Protein 8SRZ (pdb70)

InterPro domains:
  IPR009003 Peptidase S1, PA clan [SSF50494] (128-332)
  IPR027417 P-loop containing nucleoside triphosphate hydrolase [SSF52540] (417-497)

Radius of gyration: 16.02 Å; Cα contacts (8 Å, |Δi|>4): 211; chains: 2; bounding box: 39×26×40 Å

Secondary structure (DSSP, 8-state):
---HHHHHHHTT----HHHHHHHHHHH--TTSPPHHHHHHH-SS-HHHHHHHHHHHTT-HHHHHHHHHHHHHHTT--HHHHHHHHHH-/---HHHHHHHHH----HHHHHHHHHHH--TTSPPHHHHHHH--S-HHHHHHHHHHHTT-HHHHHHHHHHHHHHTT--HHHHHHHHHH-

B-factor: mean 22.92, std 9.8, range [10.57, 71.39]

Sequence (176 aa):
ADYSRAEALAAWTRLSDEFIGNCYVSVRPRHAPAWEVVVASAAGSLRLEAFKRAHDHDFLDRLAVAIGNWEQKAQRPDHEIAQMLDQVADYSRAEALAAWTRLSDEFIGNCYVSVRPRHAPAWEVVVASAAGSLRLEAFKRAHDHDFLDRLAVAIGNWEQKAQRPDHEIAQMLDQV

Structure (mmCIF, N/CA/C/O backbone):
data_8SRZ
#
_entry.id   8SRZ
#
_cell.length_a   58.252
_cell.length_b   58.252
_cell.length_c   122.354
_cell.angle_alpha   90.000
_cell.angle_beta   90.000
_cell.angle_gamma   120.000
#
_symmetry.space_group_name_H-M   'P 65'
#
loop_
_entity.id
_entity.type
_entity.pdbx_description
1 polymer 'Probable serine protease FE772_23065'
2 water water
#
loop_
_atom_site.group_PDB
_atom_site.id
_atom_site.type_symbol
_atom_site.label_atom_id
_atom_site.label_alt_id
_atom_site.label_comp_id
_atom_site.label_asym_id
_atom_site.label_entity_id
_atom_site.label_seq_id
_atom_site.pdbx_PDB_ins_code
_atom_site.Cartn_x
_atom_site.Cartn_y
_atom_site.Cartn_z
_atom_site.occupancy
_atom_site.B_iso_or_equiv
_atom_site.auth_seq_id
_atom_site.auth_comp_id
_atom_site.auth_asym_id
_atom_site.auth_atom_id
_atom_site.pdbx_PDB_model_num
ATOM 1 N N . ALA A 1 4 ? 14.82812 12.83147 39.36421 1.000 39.71964 4 ALA A N 1
ATOM 2 C CA . ALA A 1 4 ? 14.10655 14.11184 39.54636 1.000 39.38444 4 ALA A CA 1
ATOM 3 C C . ALA A 1 4 ? 13.56350 14.63601 38.22278 1.000 41.22060 4 ALA A C 1
ATOM 4 O O . ALA A 1 4 ? 14.28429 14.75250 37.25442 1.000 38.42193 4 ALA A O 1
ATOM 10 N N . ASP A 1 5 ? 12.27070 14.91248 38.19156 1.000 31.58123 5 ASP A N 1
ATOM 11 C CA . ASP A 1 5 ? 11.59950 15.46903 37.03499 1.000 35.92188 5 ASP A CA 1
ATOM 12 C C . ASP A 1 5 ? 11.03583 16.79573 37.49932 1.000 27.23968 5 ASP A C 1
ATOM 13 O O . ASP A 1 5 ? 10.11504 16.82962 38.33248 1.000 28.47134 5 ASP A O 1
ATOM 22 N N . TYR A 1 6 ? 11.51423 17.88240 36.88018 1.000 25.71976 6 TYR A N 1
ATOM 23 C CA . TYR A 1 6 ? 11.14226 19.23337 37.30510 1.000 21.97065 6 TYR A CA 1
ATOM 24 C C . TYR A 1 6 ? 10.02671 19.84723 36.48065 1.000 21.16530 6 TYR A C 1
ATOM 25 O O . TYR A 1 6 ? 9.77314 21.05988 36.52443 1.000 20.43294 6 TYR A O 1
ATOM 43 N N . SER A 1 7 ? 9.39103 19.04798 35.63776 1.000 20.95691 7 SER A N 1
ATOM 44 C CA . SER A 1 7 ? 8.31489 19.55658 34.82416 1.000 20.20520 7 SER A CA 1
ATOM 45 C C . SER A 1 7 ? 7.20944 20.25962 35.62680 1.000 19.07935 7 SER A C 1
ATOM 46 O O . SER A 1 7 ? 6.65940 21.23987 35.14712 1.000 18.48448 7 SER A O 1
ATOM 54 N N . ARG A 1 8 ? 6.79789 19.70754 36.78936 1.000 18.11798 8 ARG A N 1
ATOM 55 C CA . ARG A 1 8 ? 5.75693 20.40197 37.58483 1.000 18.18391 8 ARG A CA 1
ATOM 56 C C . ARG A 1 8 ? 6.24105 21.74660 38.11182 1.000 15.78048 8 ARG A C 1
ATOM 57 O O . ARG A 1 8 ? 5.48841 22.71975 38.11191 1.000 15.58179 8 ARG A O 1
ATOM 78 N N . ALA A 1 9 ? 7.52165 21.83891 38.49489 1.000 15.78797 9 ALA A N 1
ATOM 79 C CA . ALA A 1 9 ? 8.07728 23.11253 38.94429 1.000 14.71197 9 ALA A CA 1
ATOM 80 C C . ALA A 1 9 ? 8.07153 24.11491 37.79739 1.000 15.40957 9 ALA A C 1
ATOM 81 O O . ALA A 1 9 ? 7.72468 25.29617 37.99795 1.000 15.08383 9 ALA A O 1
ATOM 88 N N . GLU A 1 10 ? 8.45101 23.66876 36.60642 1.000 16.42229 10 GLU A N 1
ATOM 89 C CA . GLU A 1 10 ? 8.47309 24.57811 35.48000 1.000 17.52839 10 GLU A CA 1
ATOM 90 C C . GLU A 1 10 ? 7.08073 25.02051 35.15099 1.000 16.22671 10 GLU A C 1
ATOM 91 O O . GLU A 1 10 ? 6.87607 26.17032 34.75909 1.000 18.04189 10 GLU A O 1
ATOM 103 N N . ALA A 1 11 ? 6.11511 24.11270 35.24248 1.000 16.50205 11 ALA A N 1
ATOM 104 C CA . ALA A 1 11 ? 4.73773 24.48631 34.93753 1.000 16.79860 11 ALA A CA 1
ATOM 105 C C . ALA A 1 11 ? 4.25042 25.58291 35.86722 1.000 15.81415 11 ALA A C 1
ATOM 106 O O . ALA A 1 11 ? 3.57805 26.53478 35.46495 1.000 16.23266 11 ALA A O 1
ATOM 113 N N . LEU A 1 12 ? 4.57387 25.46946 37.17433 1.000 14.42101 12 LEU A N 1
ATOM 114 C CA . LEU A 1 12 ? 4.10524 26.46683 38.11904 1.000 13.80418 12 LEU A CA 1
ATOM 115 C C . LEU A 1 12 ? 4.78092 27.79584 37.85072 1.000 14.67415 12 LEU A C 1
ATOM 116 O O . LEU A 1 12 ? 4.14690 28.86605 37.87753 1.000 14.46993 12 LEU A O 1
ATOM 132 N N . ALA A 1 13 ? 6.08358 27.75849 37.54127 1.000 15.93211 13 ALA A N 1
ATOM 133 C CA . ALA A 1 13 ? 6.80569 28.99763 37.23956 1.000 16.66172 13 ALA A CA 1
ATOM 134 C C . ALA A 1 13 ? 6.25206 29.70893 36.00924 1.000 17.34779 13 ALA A C 1
ATOM 135 O O . ALA A 1 13 ? 6.38514 30.94603 35.88717 1.000 19.79832 13 ALA A O 1
ATOM 142 N N . ALA A 1 14 ? 5.75842 28.95246 35.02202 1.000 14.27611 14 ALA A N 1
ATOM 143 C CA . ALA A 1 14 ? 5.16876 29.47207 33.78958 1.000 14.69005 14 ALA A CA 1
ATOM 144 C C . ALA A 1 14 ? 3.70695 29.80870 33.94353 1.000 14.61546 14 ALA A C 1
ATOM 145 O O . ALA A 1 14 ? 3.07185 30.26882 32.99971 1.000 14.63029 14 ALA A O 1
ATOM 152 N N . TRP A 1 15 ? 3.09704 29.68079 35.12353 1.000 13.87439 15 TRP A N 1
ATOM 153 C CA . TRP A 1 15 ? 1.68628 29.91399 35.37749 1.000 14.06933 15 TRP A CA 1
ATOM 154 C C . TRP A 1 15 ? 1.44822 31.09442 36.32288 1.000 12.74146 15 TRP A C 1
ATOM 155 O O . TRP A 1 15 ? 0.56941 31.91351 36.06971 1.000 13.38291 15 TRP A O 1
ATOM 176 N N . THR A 1 16 ? 2.22421 31.18644 37.43311 1.000 11.82610 16 THR A N 1
ATOM 177 C CA . THR A 1 16 ? 1.88562 32.17428 38.44057 1.000 12.93596 16 THR A CA 1
ATOM 178 C C . THR A 1 16 ? 2.11135 33.59063 37.97034 1.000 12.92005 16 THR A C 1
ATOM 179 O O . THR A 1 16 ? 3.12982 33.89968 37.31778 1.000 13.62332 16 THR A O 1
ATOM 190 N N . ARG A 1 17 ? 1.22647 34.48500 38.38542 1.000 13.29677 17 ARG A N 1
ATOM 191 C CA . ARG A 1 17 ? 1.33177 35.89991 38.17074 1.000 14.09566 17 ARG A CA 1
ATOM 192 C C . ARG A 1 17 ? 1.73915 36.67471 39.40941 1.000 15.72278 17 ARG A C 1
ATOM 193 O O . ARG A 1 17 ? 1.71537 37.90432 39.40823 1.000 17.41194 17 ARG A O 1
ATOM 214 N N . LEU A 1 18 ? 2.09819 36.00541 40.48612 1.000 13.94947 18 LEU A N 1
ATOM 215 C CA . LEU A 1 18 ? 2.50701 36.69890 41.67766 1.000 14.14560 18 LEU A CA 1
ATOM 216 C C . LEU A 1 18 ? 3.91793 37.22732 41.54911 1.000 14.39782 18 LEU A C 1
ATOM 217 O O . LEU A 1 18 ? 4.74472 36.69177 40.78483 1.000 16.22120 18 LEU A O 1
ATOM 233 N N . SER A 1 19 ? 4.22518 38.27954 42.31173 1.000 15.69139 19 SER A N 1
ATOM 234 C CA . SER A 1 19 ? 5.58294 38.79582 42.37472 1.000 16.80259 19 SER A CA 1
ATOM 235 C C . SER A 1 19 ? 6.50974 37.86018 43.14802 1.000 15.51124 19 SER A C 1
ATOM 236 O O . SER A 1 19 ? 6.09380 36.94376 43.85142 1.000 15.58010 19 SER A O 1
ATOM 244 N N . ASP A 1 20 ? 7.81064 38.03258 42.93891 1.000 16.06726 20 ASP A N 1
ATOM 245 C CA . ASP A 1 20 ? 8.80420 37.26105 43.64997 1.000 16.43205 20 ASP A CA 1
ATOM 246 C C . ASP A 1 20 ? 8.60250 37.40700 45.16483 1.000 17.90003 20 ASP A C 1
ATOM 247 O O . ASP A 1 20 ? 8.74945 36.44141 45.91983 1.000 16.62767 20 ASP A O 1
ATOM 256 N N . GLU A 1 21 ? 8.24709 38.59936 45.62986 1.000 17.63560 21 GLU A N 1
ATOM 257 C CA . GLU A 1 21 ? 8.12300 38.82142 47.07093 1.000 21.51499 21 GLU A CA 1
ATOM 258 C C . GLU A 1 21 ? 6.94906 38.01211 47.60937 1.000 16.91304 21 GLU A C 1
ATOM 259 O O . GLU A 1 21 ? 7.00458 37.42424 48.69984 1.000 17.10189 21 GLU A O 1
ATOM 271 N N . PHE A 1 22 ? 5.84178 37.99641 46.85453 1.000 17.49539 22 PHE A N 1
ATOM 272 C CA . PHE A 1 22 ? 4.63772 37.26656 47.29257 1.000 14.84147 22 PHE A CA 1
ATOM 273 C C . PHE A 1 22 ? 4.91310 35.77319 47.28316 1.000 13.66554 22 PHE A C 1
ATOM 274 O O . PHE A 1 22 ? 4.52221 35.05650 48.20824 1.000 15.56791 22 PHE A O 1
ATOM 291 N N . ILE A 1 23 ? 5.58670 35.25820 46.25869 1.000 13.30916 23 ILE A N 1
ATOM 292 C CA . ILE A 1 23 ? 5.98982 33.86362 46.22468 1.000 13.38072 23 ILE A CA 1
ATOM 293 C C . ILE A 1 23 ? 6.85196 33.54470 47.42590 1.000 13.39318 23 ILE A C 1
ATOM 294 O O . ILE A 1 23 ? 6.66715 32.50602 48.05674 1.000 12.24185 23 ILE A O 1
ATOM 310 N N . GLY A 1 24 ? 7.80096 34.42187 47.75077 1.000 14.00461 24 GLY A N 1
ATOM 311 C CA . GLY A 1 24 ? 8.66808 34.17098 48.87947 1.000 13.91369 24 GLY A CA 1
ATOM 312 C C . GLY A 1 24 ? 7.87874 34.08217 50.16410 1.000 13.34117 24 GLY A C 1
ATOM 313 O O . GLY A 1 24 ? 8.21906 33.29995 51.06698 1.000 13.38493 24 GLY A O 1
ATOM 317 N N . ASN A 1 25 ? 6.86671 34.92486 50.34515 1.000 13.97178 25 ASN A N 1
ATOM 318 C CA . ASN A 1 25 ? 6.06473 34.84453 51.57062 1.000 13.48519 25 ASN A CA 1
ATOM 319 C C . ASN A 1 25 ? 5.33497 33.51324 51.66200 1.000 12.01973 25 ASN A C 1
ATOM 320 O O . ASN A 1 25 ? 5.25764 32.92481 52.74375 1.000 12.42615 25 ASN A O 1
ATOM 331 N N . CYS A 1 26 ? 4.76381 33.02295 50.54827 1.000 11.58780 26 CYS A N 1
ATOM 332 C CA . CYS A 1 26 ? 4.15384 31.69180 50.58315 1.000 11.35610 26 CYS A CA 1
ATOM 333 C C . CYS A 1 26 ? 5.18338 30.63507 50.96602 1.000 11.05256 26 CYS A C 1
ATOM 334 O O . CYS A 1 26 ? 4.89042 29.72363 51.69851 1.000 12.01501 26 CYS A O 1
ATOM 342 N N . TYR A 1 27 ? 6.35468 30.71997 50.33524 1.000 11.97546 27 TYR A N 1
ATOM 343 C CA . TYR A 1 27 ? 7.42986 29.74671 50.59180 1.000 11.27161 27 TYR A CA 1
ATOM 344 C C . TYR A 1 27 ? 7.76643 29.74908 52.08161 1.000 11.22742 27 TYR A C 1
ATOM 345 O O . TYR A 1 27 ? 7.92410 28.67339 52.66272 1.000 11.89476 27 TYR A O 1
ATOM 363 N N . VAL A 1 28 ? 7.88188 30.92301 52.68671 1.000 12.74121 28 VAL A N 1
ATOM 364 C CA . VAL A 1 28 ? 8.21943 30.99649 54.11737 1.000 12.47011 28 VAL A CA 1
ATOM 365 C C . VAL A 1 28 ? 7.21213 30.21528 54.92543 1.000 11.46346 28 VAL A C 1
ATOM 366 O O . VAL A 1 28 ? 7.60427 29.49281 55.84121 1.000 13.10255 28 VAL A O 1
ATOM 379 N N . SER A 1 29 ? 5.92796 30.34876 54.60901 1.000 12.22982 29 SER A N 1
ATOM 380 C CA . SER A 1 29 ? 4.90234 29.63814 55.37765 1.000 11.68013 29 SER A CA 1
ATOM 381 C C . SER A 1 29 ? 4.96333 28.15295 55.19676 1.000 12.30558 29 SER A C 1
ATOM 382 O O . SER A 1 29 ? 4.78840 27.38231 56.16791 1.000 13.71943 29 SER A O 1
ATOM 390 N N . VAL A 1 30 ? 5.10073 27.66253 53.97948 1.000 12.67889 30 VAL A N 1
ATOM 391 C CA . VAL A 1 30 ? 4.94310 26.24509 53.71934 1.000 13.85193 30 VAL A CA 1
ATOM 392 C C . VAL A 1 30 ? 6.23097 25.43337 53.86723 1.000 12.71301 30 VAL A C 1
ATOM 393 O O . VAL A 1 30 ? 6.17033 24.20165 53.88859 1.000 15.26648 30 VAL A O 1
ATOM 406 N N . ARG A 1 31 ? 7.36790 26.08027 53.98360 1.000 12.83450 31 ARG A N 1
ATOM 407 C CA . ARG A 1 31 ? 8.68601 25.40731 53.98704 1.000 13.73928 31 ARG A CA 1
ATOM 408 C C . ARG A 1 31 ? 8.81638 24.42876 55.15731 1.000 12.62606 31 ARG A C 1
ATOM 409 O O . ARG A 1 31 ? 8.72825 24.87242 56.33589 1.000 14.68069 31 ARG A O 1
ATOM 430 N N . PRO A 1 32 ? 9.08491 23.18347 54.95399 1.000 13.24091 32 PRO A N 1
ATOM 431 C CA . PRO A 1 32 ? 9.42487 22.28340 56.05987 1.000 15.16283 32 PRO A CA 1
ATOM 432 C C . PRO A 1 32 ? 10.87036 22.50346 56.45667 1.000 14.91827 32 PRO A C 1
ATOM 433 O O . PRO A 1 32 ? 11.67056 23.12639 55.74852 1.000 14.85562 32 PRO A O 1
ATOM 444 N N . ARG A 1 33 ? 11.20794 21.97892 57.62582 1.000 15.29179 33 ARG A N 1
ATOM 445 C CA . ARG A 1 33 ? 12.47097 22.34229 58.21169 1.000 16.00051 33 ARG A CA 1
ATOM 446 C C . ARG A 1 33 ? 13.66133 21.88973 57.37983 1.000 16.42889 33 ARG A C 1
ATOM 447 O O . ARG A 1 33 ? 14.72670 22.51160 57.37595 1.000 18.21860 33 ARG A O 1
ATOM 468 N N . HIS A 1 34 ? 13.51626 20.77296 56.65429 1.000 14.65050 34 HIS A N 1
ATOM 469 C CA . HIS A 1 34 ? 14.58302 20.24177 55.82881 1.000 15.39553 34 HIS A CA 1
ATOM 470 C C . HIS A 1 34 ? 14.70172 20.95043 54.48431 1.000 15.11434 34 HIS A C 1
ATOM 471 O O . HIS A 1 34 ? 15.58668 20.56347 53.70316 1.000 17.34071 34 HIS A O 1
ATOM 485 N N . ALA A 1 35 ? 13.94170 21.94978 54.17029 1.000 13.74976 35 ALA A N 1
ATOM 486 C CA . ALA A 1 35 ? 14.11976 22.71983 52.97263 1.000 14.65990 35 ALA A CA 1
ATOM 487 C C . ALA A 1 35 ? 14.88493 23.99575 53.25948 1.000 14.76122 35 ALA A C 1
ATOM 488 O O . ALA A 1 35 ? 14.75864 24.60555 54.30820 1.000 14.49843 35 ALA A O 1
ATOM 495 N N . PRO A 1 36 ? 15.68600 24.45743 52.29775 1.000 14.91653 36 PRO A N 1
ATOM 496 C CA . PRO A 1 36 ? 16.43705 25.70419 52.52433 1.000 15.71658 36 PRO A CA 1
ATOM 497 C C . PRO A 1 36 ? 15.51483 26.89051 52.75913 1.000 14.64467 36 PRO A C 1
ATOM 498 O O . PRO A 1 36 ? 14.46687 27.02643 52.09388 1.000 14.80980 36 PRO A O 1
ATOM 509 N N . ALA A 1 37 ? 15.96135 27.79940 53.61528 1.000 15.16500 37 ALA A N 1
ATOM 510 C CA . ALA A 1 37 ? 15.22588 29.03036 53.83684 1.000 15.60274 37 ALA A CA 1
ATOM 511 C C . ALA A 1 37 ? 15.19426 29.85375 52.54747 1.000 15.30332 37 ALA A C 1
ATOM 512 O O . ALA A 1 37 ? 16.06089 29.73593 51.64990 1.000 15.25858 37 ALA A O 1
ATOM 519 N N . TRP A 1 38 ? 14.20265 30.73403 52.46899 1.000 15.01398 38 TRP A N 1
ATOM 520 C CA . TRP A 1 38 ? 14.02514 31.54994 51.28953 1.000 15.65169 38 TRP A CA 1
ATOM 521 C C . TRP A 1 38 ? 15.29365 32.28795 50.92078 1.000 16.58535 38 TRP A C 1
ATOM 522 O O . TRP A 1 38 ? 15.66135 32.32503 4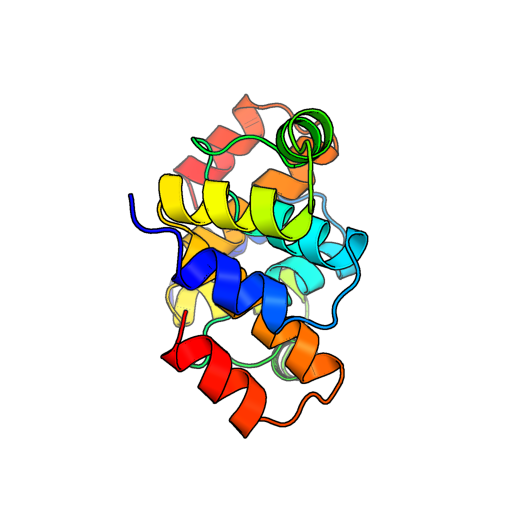9.73505 1.000 16.80177 38 TRP A O 1
ATOM 543 N N . GLU A 1 39 ? 16.02567 32.84094 51.88808 1.000 16.47533 39 GLU A N 1
ATOM 544 C CA . GLU A 1 39 ? 17.22094 33.60510 51.53891 1.000 17.82274 39 GLU A CA 1
ATOM 545 C C . GLU A 1 39 ? 18.30392 32.74936 50.90144 1.000 17.26094 39 GLU A C 1
ATOM 546 O O . GLU A 1 39 ? 19.11074 33.24575 50.09613 1.000 19.56188 39 GLU A O 1
ATOM 558 N N . VAL A 1 40 ? 18.38408 31.46470 51.30235 1.000 16.33767 40 VAL A N 1
ATOM 559 C CA . VAL A 1 40 ? 19.30612 30.52328 50.68584 1.000 17.55266 40 VAL A CA 1
ATOM 560 C C . VAL A 1 40 ? 18.91882 30.29232 49.23640 1.000 17.01113 40 VAL A C 1
ATOM 561 O O . VAL A 1 40 ? 19.77730 30.27998 48.35186 1.000 18.82477 40 VAL A O 1
ATOM 574 N N . VAL A 1 41 ? 17.62507 30.13175 48.98669 1.000 17.14366 41 VAL A N 1
ATOM 575 C CA . VAL A 1 41 ? 17.12279 29.99173 47.62043 1.000 17.50535 41 VAL A CA 1
ATOM 576 C C . VAL A 1 41 ? 17.51660 31.20769 46.78550 1.000 18.65300 41 VAL A C 1
ATOM 577 O O . VAL A 1 41 ? 17.98734 31.08591 45.63813 1.000 18.94620 41 VAL A O 1
ATOM 590 N N . VAL A 1 42 ? 17.24875 32.40149 47.32442 1.000 16.99741 42 VAL A N 1
ATOM 591 C CA . VAL A 1 42 ? 17.53496 33.64767 46.61798 1.000 19.29945 42 VAL A CA 1
ATOM 592 C C . VAL A 1 42 ? 19.00193 33.71350 46.22967 1.000 21.25522 42 VAL A C 1
ATOM 593 O O . VAL A 1 42 ? 19.32897 34.04658 45.07517 1.000 22.73420 42 VAL A O 1
ATOM 606 N N . ALA A 1 43 ? 19.90036 33.39677 47.15938 1.000 20.12386 43 ALA A N 1
ATOM 607 C CA . ALA A 1 43 ? 21.33764 33.42515 46.92689 1.000 22.66119 43 ALA A CA 1
ATOM 608 C C . ALA A 1 43 ? 21.79203 32.36629 45.95141 1.000 22.88602 43 ALA A C 1
ATOM 609 O O . ALA A 1 43 ? 22.80082 32.59150 45.26468 1.000 28.92594 43 ALA A O 1
ATOM 616 N N . SER A 1 44 ? 21.06607 31.26203 45.80037 1.000 23.09625 44 SER A N 1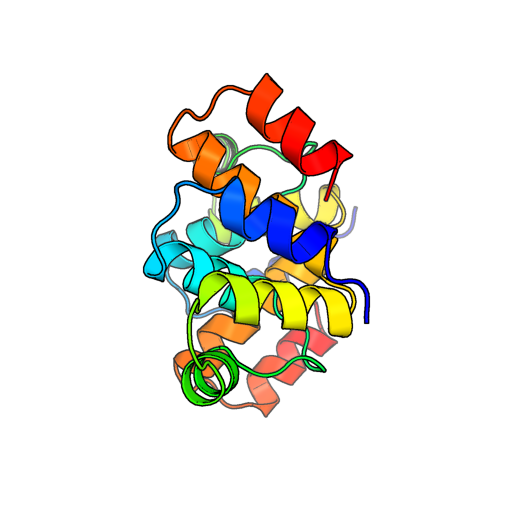
ATOM 617 C CA . SER A 1 44 ? 21.50170 30.17956 44.93601 1.000 26.06644 44 SER A CA 1
ATOM 618 C C . SER A 1 44 ? 20.92355 30.22048 43.53545 1.000 24.73802 44 SER A C 1
ATOM 619 O O . SER A 1 44 ? 21.48779 29.57363 42.64733 1.000 27.41967 44 SER A O 1
ATOM 627 N N . ALA A 1 45 ? 19.90167 31.01346 43.28111 1.000 22.60879 45 ALA A N 1
ATOM 628 C CA . ALA A 1 45 ? 19.26199 31.02152 41.96996 1.000 21.61342 45 ALA A CA 1
ATOM 629 C C . ALA A 1 45 ? 20.16776 31.70511 40.94912 1.000 26.01518 45 ALA A C 1
ATOM 630 O O . ALA A 1 45 ? 20.39926 32.91912 41.00552 1.000 32.17423 45 ALA A O 1
ATOM 637 N N . ALA A 1 46 ? 20.57981 30.93957 39.95027 1.000 27.46665 46 ALA A N 1
ATOM 638 C CA . ALA A 1 46 ? 21.35360 31.50078 38.85557 1.000 26.87633 46 ALA A CA 1
ATOM 639 C C . ALA A 1 46 ? 20.46546 32.07363 37.77681 1.000 30.46920 46 ALA A C 1
ATOM 640 O O . ALA A 1 46 ? 20.90509 32.97991 37.04491 1.000 31.23766 46 ALA A O 1
ATOM 647 N N . GLY A 1 47 ? 19.29656 31.46078 37.56825 1.000 27.08178 47 GLY A N 1
ATOM 648 C CA . GLY A 1 47 ? 18.29307 31.91357 36.61464 1.000 25.90939 47 GLY A CA 1
ATOM 649 C C . GLY A 1 47 ? 17.04348 32.44638 37.27979 1.000 26.87208 47 GLY A C 1
ATOM 650 O O . GLY A 1 47 ? 17.11157 33.30627 38.14991 1.000 28.85501 47 GLY A O 1
ATOM 654 N N . SER A 1 48 ? 15.90196 31.93756 36.90679 1.000 18.95230 48 SER A N 1
ATOM 655 C CA . SER A 1 48 ? 14.64469 32.37255 37.49620 1.000 17.83389 48 SER A CA 1
ATOM 656 C C . SER A 1 48 ? 14.62416 32.00642 38.98208 1.000 16.63493 48 SER A C 1
ATOM 657 O O . SER A 1 48 ? 14.71759 30.83619 39.32659 1.000 16.32813 48 SER A O 1
ATOM 665 N N . LEU A 1 49 ? 14.26608 32.97418 39.77579 1.000 16.66582 49 LEU A N 1
ATOM 666 C CA . LEU A 1 49 ? 14.14210 32.72811 41.21636 1.000 16.37722 49 LEU A CA 1
ATOM 667 C C . LEU A 1 49 ? 12.93475 31.87293 41.53800 1.000 15.18786 49 LEU A C 1
ATOM 668 O O . LEU A 1 49 ? 13.02914 30.91307 42.31243 1.000 16.24705 49 LEU A O 1
ATOM 684 N N . ARG A 1 50 ? 11.79462 32.14569 40.89409 1.000 14.46028 50 ARG A N 1
ATOM 685 C CA . ARG A 1 50 ? 10.63846 31.33105 41.17451 1.000 15.43836 50 ARG A CA 1
ATOM 686 C C . ARG A 1 50 ? 10.86013 29.87937 40.77427 1.000 14.30995 50 ARG A C 1
ATOM 687 O O . ARG A 1 50 ? 10.46040 28.95087 41.49301 1.000 13.83507 50 ARG A O 1
ATOM 708 N N . LEU A 1 51 ? 11.53968 29.64767 39.64717 1.000 14.87455 51 LEU A N 1
ATOM 709 C CA . LEU A 1 51 ? 11.79497 28.26928 39.24244 1.000 15.89169 51 LEU A CA 1
ATOM 710 C C . LEU A 1 51 ? 12.71020 27.59384 40.23813 1.000 14.42320 51 LEU A C 1
ATOM 711 O O . LEU A 1 51 ? 12.47280 26.44571 40.63619 1.000 15.47563 51 LEU A O 1
ATOM 727 N N . GLU A 1 52 ? 13.72394 28.31310 40.75503 1.000 16.74118 52 GLU A N 1
ATOM 728 C CA . GLU A 1 52 ? 14.60998 27.71727 41.75219 1.000 15.85443 52 GLU A CA 1
ATOM 729 C C . GLU A 1 52 ? 13.81105 27.29722 42.97731 1.000 15.55887 52 GLU A C 1
ATOM 730 O O . GLU A 1 52 ? 14.00393 26.20170 43.52258 1.000 15.79317 52 GLU A O 1
ATOM 742 N N . ALA A 1 53 ? 12.93805 28.18280 43.43897 1.000 15.26011 53 ALA A N 1
ATOM 743 C CA . ALA A 1 53 ? 12.14915 27.88733 44.61500 1.000 14.80192 53 ALA A CA 1
ATOM 744 C C . ALA A 1 53 ? 11.27225 26.67508 44.39029 1.000 13.23054 53 ALA A C 1
ATOM 745 O O . ALA A 1 53 ? 11.10812 25.82556 45.29971 1.000 13.70497 53 ALA A O 1
ATOM 752 N N . PHE A 1 54 ? 10.67890 26.56320 43.21125 1.000 13.58711 54 PHE A N 1
ATOM 753 C CA . PHE A 1 54 ? 9.76226 25.45945 42.93944 1.000 13.45236 54 PHE A CA 1
ATOM 754 C C . PHE A 1 54 ? 10.49319 24.14075 42.76846 1.000 12.86651 54 PHE A C 1
ATOM 755 O O . PHE A 1 54 ? 9.98940 23.07847 43.11678 1.000 13.07637 54 PHE A O 1
ATOM 772 N N . LYS A 1 55 ? 11.71113 24.19808 42.22276 1.000 14.38104 55 LYS A N 1
ATOM 773 C CA . LYS A 1 55 ? 12.56024 23.00367 42.15102 1.000 14.98546 55 LYS A CA 1
ATOM 774 C C . LYS A 1 55 ? 12.93258 22.51394 43.53834 1.000 15.06494 55 LYS A C 1
ATOM 775 O O . LYS A 1 55 ? 12.86621 21.31497 43.79351 1.000 16.04366 55 LYS A O 1
ATOM 794 N N . ARG A 1 56 ? 13.30327 23.42417 44.43298 1.000 14.80493 56 ARG A N 1
ATOM 795 C CA . ARG A 1 56 ? 13.59085 23.01643 45.80997 1.000 16.01625 56 ARG A CA 1
ATOM 796 C C . ARG A 1 56 ? 12.33559 22.47415 46.47677 1.000 14.18224 56 ARG A C 1
ATOM 797 O O . ARG A 1 56 ? 12.41136 21.50411 47.26237 1.000 15.26552 56 ARG A O 1
ATOM 818 N N . ALA A 1 57 ? 11.17480 23.05911 46.20618 1.000 12.93511 57 ALA A N 1
ATOM 819 C CA . ALA A 1 57 ? 9.94062 22.50598 46.78492 1.000 12.70670 57 ALA A CA 1
ATOM 820 C C . ALA A 1 57 ? 9.68816 21.10111 46.26522 1.000 13.73879 57 ALA A C 1
ATOM 821 O O . ALA A 1 57 ? 9.24763 20.23519 47.00820 1.000 14.75941 57 ALA A O 1
ATOM 828 N N . HIS A 1 58 ? 9.93706 20.85027 44.97406 1.000 14.22685 58 HIS A N 1
ATOM 829 C CA . HIS A 1 58 ? 9.78675 19.49559 44.44080 1.000 15.11814 58 HIS A CA 1
ATOM 830 C C . HIS A 1 58 ? 10.73675 18.53228 45.12029 1.000 15.74787 58 HIS A C 1
ATOM 831 O O . HIS A 1 58 ? 10.34517 17.44061 45.60539 1.000 18.19529 58 HIS A O 1
ATOM 845 N N . ASP A 1 59 ? 11.99439 18.93580 45.27937 1.000 16.57598 59 ASP A N 1
ATOM 846 C CA . ASP A 1 59 ? 12.99410 18.09267 45.92426 1.000 18.00008 59 ASP A CA 1
ATOM 847 C C . ASP A 1 59 ? 12.60284 17.69561 47.33696 1.000 17.16194 59 ASP A C 1
ATOM 848 O O . ASP A 1 59 ? 12.98113 16.61442 47.81631 1.000 20.63669 59 ASP A O 1
ATOM 857 N N . HIS A 1 60 ? 11.96188 18.58814 48.05570 1.000 16.24435 60 HIS A N 1
ATOM 858 C CA . HIS A 1 60 ? 11.67253 18.41219 49.47933 1.000 17.09280 60 HIS A CA 1
ATOM 859 C C . HIS A 1 60 ? 10.21840 18.07929 49.72753 1.000 16.80919 60 HIS A C 1
ATOM 860 O O . HIS A 1 60 ? 9.72763 18.19913 50.84887 1.000 16.88909 60 HIS A O 1
ATOM 874 N N . ASP A 1 61 ? 9.50321 17.69465 48.66839 1.000 16.50477 61 ASP A N 1
ATOM 875 C CA . ASP A 1 61 ? 8.15567 17.17254 48.77251 1.000 18.63695 61 ASP A CA 1
ATOM 876 C C . ASP A 1 61 ? 7.14036 18.15830 49.33626 1.000 17.30310 61 ASP A C 1
ATOM 877 O O . ASP A 1 61 ? 6.23940 17.77966 50.11861 1.000 19.97437 61 ASP A O 1
ATOM 886 N N . PHE A 1 62 ? 7.23003 19.42236 48.95623 1.000 14.92603 62 PHE A N 1
ATOM 887 C CA . PHE A 1 62 ? 6.24420 20.41959 49.35920 1.000 15.08300 62 PHE A CA 1
ATOM 888 C C . PHE A 1 62 ? 5.74184 21.28566 48.20379 1.000 14.02888 62 PHE A C 1
ATOM 889 O O . PHE A 1 62 ? 5.12598 22.30282 48.42166 1.000 14.17327 62 PHE A O 1
ATOM 906 N N . LEU A 1 63 ? 6.06250 20.90503 46.96314 1.000 13.86808 63 LEU A N 1
ATOM 907 C CA . LEU A 1 63 ? 5.55275 21.67562 45.84723 1.000 12.66744 63 LEU A CA 1
ATOM 908 C C . LEU A 1 63 ? 4.04344 21.68163 45.80326 1.000 12.97342 63 LEU A C 1
ATOM 909 O O . LEU A 1 63 ? 3.44405 22.69026 45.39617 1.000 14.36046 63 LEU A O 1
ATOM 925 N N . ASP A 1 64 ? 3.42684 20.58235 46.17282 1.000 13.85786 64 ASP A N 1
ATOM 926 C CA . ASP A 1 64 ? 1.96593 20.57083 46.24601 1.000 15.10130 64 ASP A CA 1
ATOM 927 C C . ASP A 1 64 ? 1.43718 21.66995 47.15176 1.000 15.25672 64 ASP A C 1
ATOM 928 O O . ASP A 1 64 ? 0.44824 22.34266 46.81739 1.000 15.00207 64 ASP A O 1
ATOM 937 N N . ARG A 1 65 ? 2.04354 21.81629 48.33960 1.000 13.13757 65 ARG A N 1
ATOM 938 C CA . ARG A 1 65 ? 1.57517 22.79267 49.30603 1.000 13.12112 65 ARG A CA 1
ATOM 939 C C . ARG A 1 65 ? 1.88531 24.20067 48.85853 1.000 11.87405 65 ARG A C 1
ATOM 940 O O . ARG A 1 65 ? 1.10392 25.11446 49.09202 1.000 12.22394 65 ARG A O 1
ATOM 961 N N . LEU A 1 66 ? 3.04210 24.38929 48.22711 1.000 11.73019 66 LEU A N 1
ATOM 962 C CA . LEU A 1 66 ? 3.38439 25.69333 47.70621 1.000 11.01083 66 LEU A CA 1
ATOM 963 C C . LEU A 1 66 ? 2.41466 26.07731 46.61975 1.000 11.44438 66 LEU A C 1
ATOM 964 O O . LEU A 1 66 ? 2.01031 27.22799 46.49690 1.000 12.40066 66 LEU A O 1
ATOM 980 N N . ALA A 1 67 ? 2.06262 25.12260 45.71140 1.000 11.84193 67 ALA A N 1
ATOM 981 C CA . ALA A 1 67 ? 1.09591 25.36842 44.64749 1.000 11.95606 67 ALA A CA 1
ATOM 982 C C . ALA A 1 67 ? -0.25024 25.77977 45.26297 1.000 10.93570 67 ALA A C 1
ATOM 983 O O . ALA A 1 67 ? -0.89779 26.69077 44.74301 1.000 12.07406 67 ALA A O 1
ATOM 990 N N . VAL A 1 68 ? -0.72034 25.08251 46.29609 1.000 12.50773 68 VAL A N 1
ATOM 991 C CA . VAL A 1 68 ? -1.98411 25.46467 46.93004 1.000 11.21084 68 VAL A CA 1
ATOM 992 C C . VAL A 1 68 ? -1.90895 26.87628 47.49056 1.000 10.74475 68 VAL A C 1
ATOM 993 O O . VAL A 1 68 ? -2.82331 27.65938 47.33525 1.000 11.51089 68 VAL A O 1
ATOM 1006 N N . ALA A 1 69 ? -0.79064 27.21164 48.13653 1.000 11.24445 69 ALA A N 1
ATOM 1007 C CA . ALA A 1 69 ? -0.63534 28.55138 48.68385 1.000 10.57124 69 ALA A CA 1
ATOM 1008 C C . ALA A 1 69 ? -0.70758 29.60507 47.59043 1.000 11.09527 69 ALA A C 1
ATOM 1009 O O . ALA A 1 69 ? -1.42361 30.60041 47.70234 1.000 12.07729 69 ALA A O 1
ATOM 1016 N N . ILE A 1 70 ? 0.04434 29.41066 46.49518 1.000 11.86151 70 ILE A N 1
ATOM 1017 C CA . ILE A 1 70 ? 0.02864 30.36783 45.40457 1.000 11.40150 70 ILE A CA 1
ATOM 1018 C C . ILE A 1 70 ? -1.34830 30.47244 44.80051 1.000 11.51765 70 ILE A C 1
ATOM 1019 O O . ILE A 1 70 ? -1.84382 31.56637 44.52070 1.000 12.13624 70 ILE A O 1
ATOM 1035 N N . GLY A 1 71 ? -2.01725 29.33742 44.59160 1.000 11.58972 71 GLY A N 1
ATOM 1036 C CA . GLY A 1 71 ? -3.37782 29.36704 44.09232 1.000 11.88696 71 GLY A CA 1
ATOM 1037 C C . GLY A 1 71 ? -4.32371 30.12958 44.98279 1.000 10.97993 71 GLY A C 1
ATOM 1038 O O . GLY A 1 71 ? -5.20812 30.83981 44.53112 1.000 12.84160 71 GLY A O 1
ATOM 1042 N N . ASN A 1 72 ? -4.15620 29.96881 46.30663 1.000 12.13222 72 ASN A N 1
ATOM 1043 C CA . ASN A 1 72 ? -5.01452 30.66795 47.26136 1.000 12.38237 72 ASN A CA 1
ATOM 1044 C C . ASN A 1 72 ? -4.83812 32.18114 47.14264 1.000 12.35269 72 ASN A C 1
ATOM 1045 O O . ASN A 1 72 ? -5.84357 32.92674 47.21029 1.000 14.36078 72 ASN A O 1
ATOM 1056 N N . TRP A 1 73 ? -3.62238 32.64360 47.00514 1.000 13.36047 73 TRP A N 1
ATOM 1057 C CA . TRP A 1 73 ? -3.36290 34.09469 46.83127 1.000 13.34077 73 TRP A CA 1
ATOM 1058 C C . TRP A 1 73 ? -3.77531 34.60672 45.45456 1.000 15.66699 73 TRP A C 1
ATOM 1059 O O . TRP A 1 73 ? -4.37144 35.69835 45.34487 1.000 16.88588 73 TRP A O 1
ATOM 1080 N N . GLU A 1 74 ? -3.68700 33.77339 44.43672 1.000 13.09466 74 GLU A N 1
ATOM 1081 C CA . GLU A 1 74 ? -4.20481 34.12992 43.11436 1.000 13.63129 74 GLU A CA 1
ATOM 1082 C C . GLU A 1 74 ? -5.68623 34.24066 43.15498 1.000 12.99126 74 GLU A C 1
ATOM 1083 O O . GLU A 1 74 ? -6.26600 35.13150 42.51130 1.000 14.89499 74 GLU A O 1
ATOM 1095 N N . GLN A 1 75 ? -6.36354 33.33514 43.83473 1.000 14.09898 75 GLN A N 1
ATOM 1096 C CA . GLN A 1 75 ? -7.81180 33.41248 44.00230 1.000 16.23661 75 GLN A CA 1
ATOM 1097 C C . GLN A 1 75 ? -8.21042 34.73282 44.67524 1.000 20.55459 75 GLN A C 1
ATOM 1098 O O . GLN A 1 75 ? -9.17150 35.39649 44.22697 1.000 22.72947 75 GLN A O 1
ATOM 1112 N N . LYS A 1 76 ? -7.42425 35.20790 45.62838 1.000 21.82822 76 LYS A N 1
ATOM 1113 C CA . LYS A 1 76 ? -7.73304 36.53182 46.19444 1.000 27.03336 76 LYS A CA 1
ATOM 1114 C C . LYS A 1 76 ? -7.51606 37.67282 45.21062 1.000 26.02812 76 LYS A C 1
ATOM 1115 O O . LYS A 1 76 ? -8.15510 38.73389 45.34983 1.000 29.74716 76 LYS A O 1
ATOM 1134 N N . ALA A 1 77 ? -6.61027 37.52333 44.25023 1.000 25.24225 77 ALA A N 1
ATOM 1135 C CA . ALA A 1 77 ? -6.40324 38.46883 43.16293 1.000 22.38721 77 ALA A CA 1
ATOM 1136 C C . ALA A 1 77 ? -7.39438 38.26969 42.04450 1.000 25.44684 77 ALA A C 1
ATOM 1137 O O . ALA A 1 77 ? -7.17403 38.91451 41.01867 1.000 27.93111 77 ALA A O 1
ATOM 1144 N N . GLN A 1 78 ? -8.43874 37.42561 42.23974 1.000 24.84635 78 GLN A N 1
ATOM 1145 C CA . GLN A 1 78 ? -9.50455 37.18186 41.25282 1.000 24.08861 78 GLN A CA 1
ATOM 1146 C C . GLN A 1 78 ? -8.98009 36.48847 39.98890 1.000 22.42007 78 GLN A C 1
ATOM 1147 O O . GLN A 1 78 ? -9.57693 36.57543 38.90137 1.000 24.37179 78 GLN A O 1
ATOM 1161 N N . ARG A 1 79 ? -7.92212 35.72831 40.08283 1.000 21.91316 79 ARG A N 1
ATOM 1162 C CA . ARG A 1 79 ? -7.56705 34.80849 39.00955 1.000 21.43252 79 ARG A CA 1
ATOM 1163 C C . ARG A 1 79 ? -8.72307 33.83443 38.79857 1.000 20.77077 79 ARG A C 1
ATOM 1164 O O . ARG A 1 79 ? -9.27363 33.31403 39.76707 1.000 20.14609 79 ARG A O 1
ATOM 1185 N N . PRO A 1 80 ? -9.14829 33.58092 37.54785 1.000 23.69440 80 PRO A N 1
ATOM 1186 C CA . PRO A 1 80 ? -10.32029 32.72745 37.34685 1.000 24.24512 80 PRO A CA 1
ATOM 1187 C C . PRO A 1 80 ? -10.18213 31.33844 37.92345 1.000 20.19763 80 PRO A C 1
ATOM 1188 O O . PRO A 1 80 ? -9.10530 30.74601 37.95786 1.000 18.73634 80 PRO A O 1
ATOM 1199 N N . ASP A 1 81 ? -11.26262 30.86792 38.51089 1.000 21.85067 81 ASP A N 1
ATOM 1200 C CA . ASP A 1 81 ? -11.20084 29.61085 39.23139 1.000 21.25170 81 ASP A CA 1
ATOM 1201 C C . ASP A 1 81 ? -10.70397 28.44109 38.36468 1.000 18.90407 81 ASP A C 1
ATOM 1202 O O . ASP A 1 81 ? -9.94055 27.61043 38.86204 1.000 18.62774 81 ASP A O 1
ATOM 1211 N N . HIS A 1 82 ? -11.11445 28.35723 37.09253 1.000 19.58907 82 HIS A N 1
ATOM 1212 C CA . HIS A 1 82 ? -10.66177 27.22415 36.27721 1.000 18.45806 82 HIS A CA 1
ATOM 1213 C C . HIS A 1 82 ? -9.16169 27.30234 36.02868 1.000 19.27196 82 HIS A C 1
ATOM 1214 O O . HIS A 1 82 ? -8.53504 26.25306 35.82776 1.000 16.52555 82 HIS A O 1
ATOM 1228 N N . GLU A 1 83 ? -8.57230 28.51839 36.04566 1.000 17.56377 83 GLU A N 1
ATOM 1229 C CA . GLU A 1 83 ? -7.11524 28.62127 35.84530 1.000 15.91138 83 GLU A CA 1
ATOM 1230 C C . GLU A 1 83 ? -6.38199 28.07397 37.04688 1.000 16.04855 83 GLU A C 1
ATOM 1231 O O . GLU A 1 83 ? -5.36526 27.37545 36.92209 1.000 15.88256 83 GLU A O 1
ATOM 1243 N N . ILE A 1 84 ? -6.87097 28.40688 38.22828 1.000 15.97501 84 ILE A N 1
ATOM 1244 C CA . ILE A 1 84 ? -6.25580 27.84489 39.40320 1.000 16.15362 84 ILE A CA 1
ATOM 1245 C C . ILE A 1 84 ? -6.36802 26.33613 39.39226 1.000 14.46398 84 ILE A C 1
ATOM 1246 O O . ILE A 1 84 ? -5.42564 25.63526 39.70377 1.000 14.40666 84 ILE A O 1
ATOM 1262 N N . ALA A 1 85 ? -7.54317 25.81802 39.02664 1.000 14.45564 85 ALA A N 1
ATOM 1263 C CA . ALA A 1 85 ? -7.70478 24.38170 38.99452 1.000 16.09701 85 ALA A CA 1
ATOM 1264 C C . ALA A 1 85 ? -6.83746 23.72159 37.94265 1.000 15.03002 85 ALA A C 1
ATOM 1265 O O . ALA A 1 85 ? -6.41868 22.59989 38.10510 1.000 15.71349 85 ALA A O 1
ATOM 1272 N N . GLN A 1 86 ? -6.62764 24.38909 36.81101 1.000 14.93847 86 GLN A N 1
ATOM 1273 C CA . GLN A 1 86 ? -5.69995 23.86053 35.79356 1.000 14.49051 86 GLN A CA 1
ATOM 1274 C C . GLN A 1 86 ? -4.30576 23.72942 36.37843 1.000 13.91846 86 GLN A C 1
ATOM 1275 O O . GLN A 1 86 ? -3.65124 22.69564 36.20484 1.000 15.73957 86 GLN A O 1
ATOM 1289 N N . MET A 1 87 ? -3.85006 24.75718 37.05340 1.000 13.82122 87 MET A N 1
ATOM 1290 C CA . MET A 1 87 ? -2.52848 24.69949 37.65876 1.000 14.01867 87 MET A CA 1
ATOM 1291 C C . MET A 1 87 ? -2.45685 23.57047 38.68341 1.000 14.55507 87 MET A C 1
ATOM 1292 O O . MET A 1 87 ? -1.48800 22.80148 38.72030 1.000 16.44082 87 MET A O 1
ATOM 1306 N N . LEU A 1 88 ? -3.50547 23.43194 39.50353 1.000 14.30046 88 LEU A N 1
ATOM 1307 C CA . LEU A 1 88 ? -3.46684 22.40649 40.56300 1.000 16.13446 88 LEU A CA 1
ATOM 1308 C C . LEU A 1 88 ? -3.45706 21.04673 39.93139 1.000 18.52459 88 LEU A C 1
ATOM 1309 O O . LEU A 1 88 ? -2.82151 20.11836 40.46231 1.000 20.75208 88 LEU A O 1
ATOM 1325 N N . ASP A 1 89 ? -4.21666 20.87374 38.84980 1.000 18.43980 89 ASP A N 1
ATOM 1326 C CA . ASP A 1 89 ? -4.26215 19.59833 38.14127 1.000 19.93858 89 ASP A CA 1
ATOM 1327 C C . ASP A 1 89 ? -2.90080 19.26695 37.59825 1.000 21.77089 89 ASP A C 1
ATOM 1328 O O . ASP A 1 89 ? -2.49296 18.09850 37.66689 1.000 27.15598 89 ASP A O 1
ATOM 1337 N N . GLN A 1 90 ? -2.20962 20.24064 36.96892 1.000 20.79397 90 GLN A N 1
ATOM 1338 C CA . GLN A 1 90 ? -0.88991 20.00956 36.38090 1.000 21.41005 90 GLN A CA 1
ATOM 1339 C C . GLN A 1 90 ? 0.20455 19.81346 37.42449 1.000 25.64935 90 GLN A C 1
ATOM 1340 O O . GLN A 1 90 ? 1.09928 18.99376 37.23017 1.000 32.40129 90 GLN A O 1
ATOM 1354 N N . VAL A 1 91 ? 0.21502 20.60471 38.48659 1.000 21.79049 91 VAL A N 1
ATOM 1355 C CA . VAL A 1 91 ? 1.31979 20.67301 39.46391 1.000 27.30264 91 VAL A CA 1
ATOM 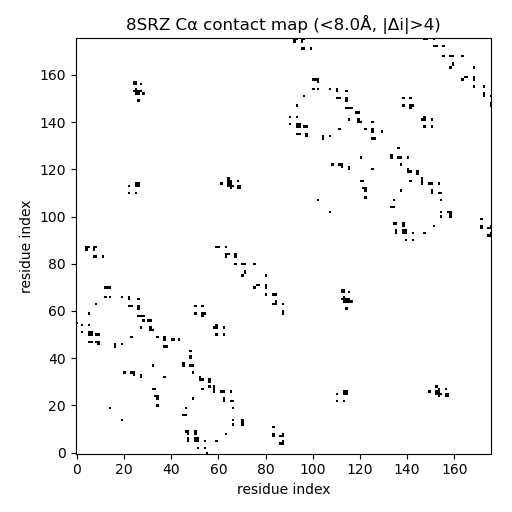1356 C C . VAL A 1 91 ? 0.98479 19.79515 40.65888 1.000 41.90790 91 VAL A C 1
ATOM 1357 O O . VAL A 1 91 ? 0.05644 20.11099 41.42812 1.000 34.93168 91 VAL A O 1
ATOM 1370 N N . ALA B 1 4 ? -15.64398 18.53350 72.71770 1.000 45.14434 4 ALA B N 1
ATOM 1371 C CA . ALA B 1 4 ? -14.83124 19.32408 71.77014 1.000 51.54721 4 ALA B CA 1
ATOM 1372 C C . ALA B 1 4 ? -13.53611 19.83066 72.41739 1.000 38.77451 4 ALA B C 1
ATOM 1373 O O . ALA B 1 4 ? -13.54948 20.80179 73.17958 1.000 48.60303 4 ALA B O 1
ATOM 1379 N N . ASP B 1 5 ? -12.41337 19.17306 72.13915 1.000 27.17578 5 ASP B N 1
ATOM 1380 C CA . ASP B 1 5 ? -11.16614 19.45309 72.86190 1.000 22.27894 5 ASP B CA 1
ATOM 1381 C C . ASP B 1 5 ? -10.26126 20.24528 71.93255 1.000 21.86100 5 ASP B C 1
ATOM 1382 O O . ASP B 1 5 ? -9.65978 19.68382 71.03119 1.000 22.47720 5 ASP B O 1
ATOM 1391 N N . TYR B 1 6 ? -10.18250 21.55148 72.13076 1.000 20.00870 6 TYR B N 1
ATOM 1392 C CA . TYR B 1 6 ? -9.33524 22.46158 71.37667 1.000 16.62759 6 TYR B CA 1
ATOM 1393 C C . TYR B 1 6 ? -8.06741 22.82570 72.12571 1.000 16.89197 6 TYR B C 1
ATOM 1394 O O . TYR B 1 6 ? -7.48067 23.87997 71.87697 1.000 16.68634 6 TYR B O 1
ATOM 1412 N N . SER B 1 7 ? -7.53543 21.92761 72.94731 1.000 16.44965 7 SER B N 1
ATOM 1413 C CA . SER B 1 7 ? -6.32722 22.22797 73.69551 1.000 15.69077 7 SER B CA 1
ATOM 1414 C C . SER B 1 7 ? -5.18964 22.69757 72.78957 1.000 17.81327 7 SER B C 1
ATOM 1415 O O . SER B 1 7 ? -4.41684 23.57784 73.16723 1.000 15.58935 7 SER B O 1
ATOM 1423 N N . ARG B 1 8 ? -4.95859 22.01651 71.66610 1.000 15.91577 8 ARG B N 1
ATOM 1424 C CA . ARG B 1 8 ? -3.82081 22.39467 70.81998 1.000 15.61909 8 ARG B CA 1
ATOM 1425 C C . ARG B 1 8 ? -4.03034 23.74773 70.15710 1.000 14.33816 8 ARG B C 1
ATOM 1426 O O . ARG B 1 8 ? -3.09715 24.52165 70.05186 1.000 15.59500 8 ARG B O 1
ATOM 1447 N N . ALA B 1 9 ? -5.24592 23.99500 69.67118 1.000 14.49829 9 ALA B N 1
ATOM 1448 C CA . ALA B 1 9 ? -5.53869 25.29225 69.08410 1.000 14.63328 9 ALA B CA 1
ATOM 1449 C C . ALA B 1 9 ? -5.34830 26.39027 70.10446 1.000 15.56655 9 ALA B C 1
ATOM 1450 O O . ALA B 1 9 ? -4.80038 27.44198 69.75012 1.000 15.54245 9 ALA B O 1
ATOM 1457 N N . GLU B 1 10 ? -5.80870 26.18685 71.34577 1.000 15.20760 10 GLU B N 1
ATOM 1458 C CA . GLU B 1 10 ? -5.66347 27.16724 72.39234 1.000 16.33148 10 GLU B CA 1
ATOM 1459 C C . GLU B 1 10 ? -4.20112 27.39454 72.71071 1.000 15.18995 10 GLU B C 1
ATOM 1460 O O . GLU B 1 10 ? -3.77201 28.54149 72.91551 1.000 14.69492 10 GLU B O 1
ATOM 1472 N N . ALA B 1 11 ? -3.43572 26.31677 72.71206 1.000 14.78400 11 ALA B N 1
ATOM 1473 C CA . ALA B 1 11 ? -2.03126 26.44535 73.01843 1.000 14.41490 11 ALA B CA 1
ATOM 1474 C C . ALA B 1 11 ? -1.32917 27.29104 71.97898 1.000 14.37480 11 ALA B C 1
ATOM 1475 O O . ALA B 1 11 ? -0.45340 28.10505 72.30401 1.000 14.66353 11 ALA B O 1
ATOM 1482 N N . LEU B 1 12 ? -1.61269 27.06887 70.68647 1.000 13.61851 12 LEU B N 1
ATOM 1483 C CA . LEU B 1 12 ? -0.95958 27.86852 69.65709 1.000 12.89202 12 LEU B CA 1
ATOM 1484 C C . LEU B 1 12 ? -1.41280 29.33240 69.78250 1.000 13.23389 12 LEU B C 1
ATOM 1485 O O . LEU B 1 12 ? -0.60655 30.26293 69.57192 1.000 13.68418 12 LEU B O 1
ATOM 1501 N N . ALA B 1 13 ? -2.70301 29.54067 70.06886 1.000 13.16617 13 ALA B N 1
ATOM 1502 C CA . ALA B 1 13 ? -3.22079 30.88133 70.21385 1.000 13.44726 13 ALA B CA 1
ATOM 1503 C C . ALA B 1 13 ? -2.47569 31.61733 71.30021 1.000 14.27078 13 ALA B C 1
ATOM 1504 O O . ALA B 1 13 ? -2.16519 32.80710 71.15179 1.000 16.15791 13 ALA B O 1
ATOM 1511 N N . ALA B 1 14 ? -2.17460 30.95098 72.41250 1.000 13.01256 14 ALA B N 1
ATOM 1512 C CA . ALA B 1 14 ? -1.47220 31.62406 73.49720 1.000 13.43113 14 ALA B CA 1
ATOM 1513 C C . ALA B 1 14 ? -0.00945 31.83325 73.16392 1.000 13.53772 14 ALA B C 1
ATOM 1514 O O . ALA B 1 14 ? 0.59164 32.83484 73.60154 1.000 14.84895 14 ALA B O 1
ATOM 1521 N N . TRP B 1 15 ? 0.61150 30.84552 72.53351 1.000 12.97348 15 TRP B N 1
ATOM 1522 C CA . TRP B 1 15 ? 2.06618 30.84039 72.32772 1.000 13.15296 15 TRP B CA 1
ATOM 1523 C C . TRP B 1 15 ? 2.50908 31.92952 71.35441 1.000 13.73971 15 TRP B C 1
ATOM 1524 O O . TRP B 1 15 ? 3.58407 32.51646 71.52314 1.000 14.04589 15 TRP B O 1
ATOM 1545 N N . THR B 1 16 ? 1.74219 32.16211 70.28391 1.000 12.50946 16 THR B N 1
ATOM 1546 C CA . THR B 1 16 ? 2.27110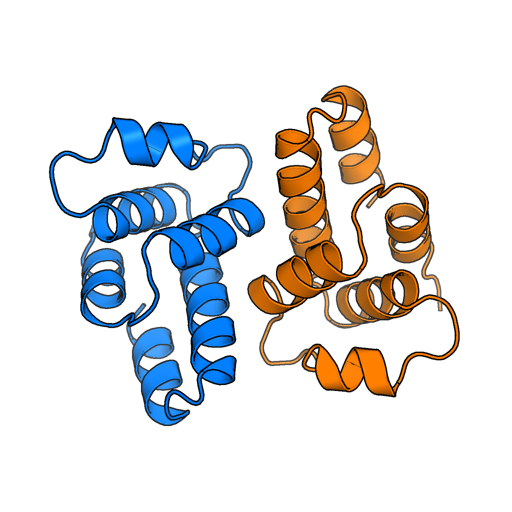 33.00949 69.21703 1.000 12.56324 16 THR B CA 1
ATOM 1547 C C . THR B 1 16 ? 2.37548 34.44428 69.62428 1.000 13.27399 16 THR B C 1
ATOM 1548 O O . THR B 1 16 ? 1.51292 34.98950 70.35029 1.000 15.70440 16 THR B O 1
ATOM 1559 N N . ARG B 1 17 ? 3.36099 35.12642 69.09146 1.000 13.20941 17 ARG B N 1
ATOM 1560 C CA . ARG B 1 17 ? 3.53720 36.55025 69.21881 1.000 15.43770 17 ARG B CA 1
ATOM 1561 C C . ARG B 1 17 ? 3.23899 37.29747 67.92837 1.000 15.74337 17 ARG B C 1
ATOM 1562 O O . ARG B 1 17 ? 3.36346 38.52246 67.88690 1.000 18.53458 17 ARG B O 1
ATOM 1583 N N . LEU B 1 18 ? 2.77456 36.61361 66.89048 1.000 14.38442 18 LEU B N 1
ATOM 1584 C CA . LEU B 1 18 ? 2.46693 37.25875 65.60441 1.000 13.43325 18 LEU B CA 1
ATOM 1585 C C . LEU B 1 18 ? 1.21391 38.09755 65.69173 1.000 15.35559 18 LEU B C 1
ATOM 1586 O O . LEU B 1 18 ? 0.31660 37.86816 66.51572 1.000 15.78258 18 LEU B O 1
ATOM 1602 N N . SER B 1 19 ? 1.14825 39.07843 64.82571 1.000 14.54239 19 SER B N 1
ATOM 1603 C CA . SER B 1 19 ? -0.03388 39.88099 64.64010 1.000 14.63685 19 SER B CA 1
ATOM 1604 C C . SER B 1 19 ? -1.13746 39.10582 63.92664 1.000 13.60039 19 SER B C 1
ATOM 1605 O O . SER B 1 19 ? -0.89593 38.10689 63.24578 1.000 13.99023 19 SER B O 1
ATOM 1613 N 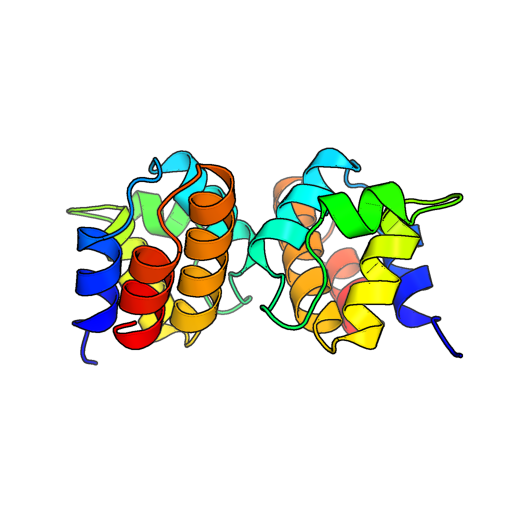N . ASP B 1 20 ? -2.36744 39.57844 64.07435 1.000 14.44299 20 ASP B N 1
ATOM 1614 C CA . ASP B 1 20 ? -3.48552 38.98849 63.34319 1.000 15.19387 20 ASP B CA 1
ATOM 1615 C C . ASP B 1 20 ? -3.23706 39.04236 61.84968 1.000 15.34146 20 ASP B C 1
ATOM 1616 O O . ASP B 1 20 ? -3.65417 38.13145 61.13648 1.000 15.61065 20 ASP B O 1
ATOM 1625 N N . GLU B 1 21 ? -2.59766 40.09762 61.35161 1.000 15.62269 21 GLU B N 1
ATOM 1626 C CA . GLU B 1 21 ? -2.30112 40.18253 59.91749 1.000 17.14291 21 GLU B CA 1
ATOM 1627 C C . GLU B 1 21 ? -1.44438 39.00966 59.50502 1.000 14.54113 21 GLU B C 1
ATOM 1628 O O . GLU B 1 21 ? -1.72773 38.34649 58.48681 1.000 15.34070 21 GLU B O 1
ATOM 1640 N N . PHE B 1 22 ? -0.36552 38.74653 60.23384 1.000 14.52000 22 PHE B N 1
ATOM 1641 C CA . PHE B 1 22 ? 0.52660 37.66586 59.84152 1.000 13.06189 22 PHE B CA 1
ATOM 1642 C C . PHE B 1 22 ? -0.12420 36.32326 60.00510 1.000 12.82095 22 PHE B C 1
ATOM 1643 O O . PHE B 1 22 ? 0.08735 35.40411 59.22075 1.000 13.61544 22 PHE B O 1
ATOM 1660 N N . ILE B 1 23 ? -0.91867 36.13797 61.07071 1.000 12.78882 23 ILE B N 1
ATOM 1661 C CA . ILE B 1 23 ? -1.61346 34.87084 61.26426 1.000 12.61749 23 ILE B CA 1
ATOM 1662 C C . ILE B 1 23 ? -2.58593 34.62529 60.13475 1.000 12.55127 23 ILE B C 1
ATOM 1663 O O . ILE B 1 23 ? -2.64897 33.51405 59.59556 1.000 12.96613 23 ILE B O 1
ATOM 1679 N N . GLY B 1 24 ? -3.33128 35.64758 59.73542 1.000 13.14866 24 GLY B N 1
ATOM 1680 C CA . GLY B 1 24 ? -4.24713 35.51032 58.63772 1.000 13.43128 24 GLY B CA 1
ATOM 1681 C C . GLY B 1 24 ? -3.53372 35.16911 57.35806 1.000 13.30568 24 GLY B C 1
ATOM 1682 O O . GLY B 1 24 ? -4.02885 34.38333 56.52722 1.000 14.37020 24 GLY B O 1
ATOM 1686 N N . ASN B 1 25 ? -2.39704 35.78965 57.12327 1.000 12.77213 25 ASN B N 1
ATOM 1687 C CA . ASN B 1 25 ? -1.63790 35.50537 55.90479 1.000 13.56503 25 ASN B CA 1
ATOM 1688 C C . ASN B 1 25 ? -1.19014 34.04777 55.90877 1.000 12.49391 25 ASN B C 1
ATOM 1689 O O . ASN B 1 25 ? -1.28028 33.38121 54.82189 1.000 13.07979 25 ASN B O 1
ATOM 1700 N N . CYS B 1 26 ? -0.69832 33.51541 56.99650 1.000 12.38556 26 CYS B N 1
ATOM 1701 C CA . CYS B 1 26 ? -0.36183 32.11579 57.08644 1.000 12.16215 26 CYS B CA 1
ATOM 1702 C C . CYS B 1 26 ? -1.56469 31.24435 56.79049 1.000 12.29924 26 CYS B C 1
ATOM 1703 O O . CYS B 1 26 ? -1.45397 30.22147 56.09320 1.000 12.72842 26 CYS B O 1
ATOM 1711 N N . TYR B 1 27 ? -2.71139 31.56605 57.36839 1.000 12.10141 27 TYR B N 1
ATOM 1712 C CA . TYR B 1 27 ? -3.92037 30.79372 57.14161 1.000 12.01707 27 TYR B CA 1
ATOM 1713 C C . TYR B 1 27 ? -4.25030 30.77024 55.64783 1.000 12.05660 27 TYR B C 1
ATOM 1714 O O . TYR B 1 27 ? -4.57060 29.70606 55.10863 1.000 12.43764 27 TYR B O 1
ATOM 1732 N N . VAL B 1 28 ? -4.19403 31.93337 55.00816 1.000 12.23936 28 VAL B N 1
ATOM 1733 C CA . VAL B 1 28 ? -4.50842 31.98873 53.57619 1.000 12.29212 28 VAL B CA 1
ATOM 1734 C C . VAL B 1 28 ? -3.60681 31.05200 52.78723 1.000 12.44829 28 VAL B C 1
ATOM 1735 O O . VAL B 1 28 ? -4.08305 30.35428 51.86433 1.000 13.21270 28 VAL B O 1
ATOM 1748 N N . SER B 1 29 ? -2.31146 31.02706 53.11035 1.000 12.12574 29 SER B N 1
ATOM 1749 C CA . SER B 1 29 ? -1.39607 30.17532 52.37422 1.000 12.02093 29 SER B CA 1
ATOM 1750 C C . SER B 1 29 ? -1.68614 28.71761 52.60266 1.000 12.02955 29 SER B C 1
ATOM 1751 O O . SER B 1 29 ? -1.59580 27.90125 51.68207 1.000 12.42809 29 SER B O 1
ATOM 1759 N N . VAL B 1 30 ? -1.92782 28.30976 53.85097 1.000 11.73084 30 VAL B N 1
ATOM 1760 C CA . VAL B 1 30 ? -1.95932 26.88992 54.15476 1.000 13.51919 30 VAL B CA 1
ATOM 1761 C C . VAL B 1 30 ? -3.34064 26.26449 54.02742 1.000 14.04280 30 VAL B C 1
ATOM 1762 O O . VAL B 1 30 ? -3.4544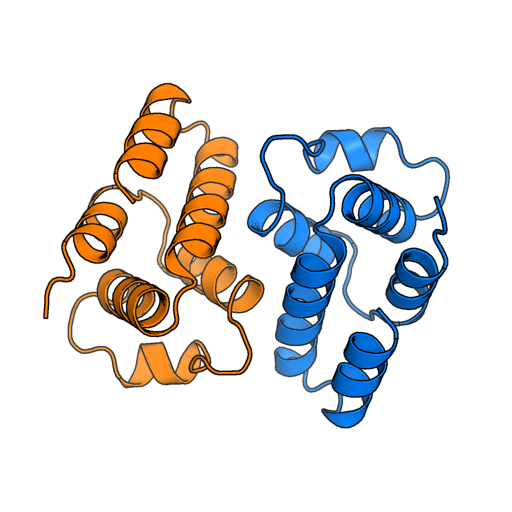6 25.03968 53.97836 1.000 16.57568 30 VAL B O 1
ATOM 1775 N N . ARG B 1 31 ? -4.36957 27.04231 53.91614 1.000 14.79569 31 ARG B N 1
ATOM 1776 C CA . ARG B 1 31 ? -5.77752 26.61543 53.85198 1.000 15.49078 31 ARG B CA 1
ATOM 1777 C C . ARG B 1 31 ? -6.02305 25.57247 52.77021 1.000 13.73969 31 ARG B C 1
ATOM 1778 O O . ARG B 1 31 ? -5.87982 25.93406 51.61901 1.000 14.12856 31 ARG B O 1
ATOM 1799 N N . PRO B 1 32 ? -6.52147 24.36887 53.04590 1.000 14.50134 32 PRO B N 1
ATOM 1800 C CA . PRO B 1 32 ? -6.97152 23.45854 51.98814 1.000 14.55050 32 PRO B CA 1
ATOM 1801 C C . PRO B 1 32 ? -8.37926 23.80681 51.57936 1.000 15.41786 32 PRO B C 1
ATOM 1802 O O . PRO B 1 32 ? -9.09620 24.56567 52.23749 1.000 15.32600 32 PRO B O 1
ATOM 1813 N N . ARG B 1 33 ? -8.79161 23.27928 50.43377 1.000 15.20729 33 ARG B N 1
ATOM 1814 C CA . ARG B 1 33 ? -10.03143 23.76288 49.84367 1.000 15.19813 33 ARG B CA 1
ATOM 1815 C C . ARG B 1 33 ? -11.25783 23.47170 50.69115 1.000 16.18667 33 ARG B C 1
ATOM 1816 O O . ARG B 1 33 ? -12.27011 24.18682 50.64325 1.000 18.21729 33 ARG B O 1
ATOM 1837 N N . HIS B 1 34 ? -11.20523 22.38791 51.47288 1.000 14.95688 34 HIS B N 1
ATOM 1838 C CA . HIS B 1 34 ? -12.32716 21.98459 52.30981 1.000 15.64328 34 HIS B CA 1
ATOM 1839 C C . HIS B 1 34 ? -12.42026 22.83784 53.58529 1.000 14.91908 34 HIS B C 1
ATOM 1840 O O . HIS B 1 34 ? -13.38934 22.66507 54.34346 1.000 16.23561 34 HIS B O 1
ATOM 1854 N N . ALA B 1 35 ? -11.52339 23.78226 53.81965 1.000 14.37999 35 ALA B N 1
ATOM 1855 C CA . ALA B 1 35 ? -11.58537 24.66997 54.95392 1.000 15.00869 35 ALA B CA 1
ATOM 1856 C C . ALA B 1 35 ? -12.11205 26.02099 54.52155 1.000 15.40869 35 ALA B C 1
ATOM 1857 O O . ALA B 1 35 ? -11.87163 26.49357 53.39829 1.000 15.42797 35 ALA B O 1
ATOM 1864 N N . PRO B 1 36 ? -12.83023 26.72160 55.38742 1.000 15.15245 36 PRO B N 1
ATOM 1865 C CA . PRO B 1 36 ? -13.35314 28.02787 55.03093 1.000 15.52581 36 PRO B CA 1
ATOM 1866 C C . PRO B 1 36 ? -12.25856 29.04603 54.77562 1.000 16.54774 36 PRO B C 1
ATOM 1867 O O . PRO B 1 36 ? -11.22442 29.06639 55.43253 1.000 15.25846 36 PRO B O 1
ATOM 1878 N N . ALA B 1 37 ? -12.51299 29.95603 53.85080 1.000 16.64249 37 ALA B N 1
ATOM 1879 C CA . ALA B 1 37 ? -11.64164 31.07114 53.58527 1.000 18.79283 37 ALA B CA 1
ATOM 1880 C C . ALA B 1 37 ? -11.51145 31.94741 54.83545 1.000 16.97076 37 ALA B C 1
ATOM 1881 O O . ALA B 1 37 ? -12.42318 32.07170 55.65018 1.000 18.01678 37 ALA B O 1
ATOM 1888 N N . TRP B 1 38 ? -10.41762 32.71325 54.85054 1.000 17.44946 38 TRP B N 1
ATOM 1889 C CA . TRP B 1 38 ? -10.11109 33.61557 55.94247 1.000 16.84674 38 TRP B CA 1
ATOM 1890 C C . TRP B 1 38 ? -11.26160 34.55786 56.23277 1.000 17.14661 38 TRP B C 1
ATOM 1891 O O . TRP B 1 38 ? -11.60030 34.76237 57.37601 1.000 19.28220 38 TRP B O 1
ATOM 1912 N N . GLU B 1 39 ? -11.94512 35.09587 55.18193 1.000 20.05940 39 GLU B N 1
ATOM 1913 C CA . GLU B 1 39 ? -12.99947 36.10147 55.42204 1.000 25.42726 39 GLU B CA 1
ATOM 1914 C C . GLU B 1 39 ? -14.18609 35.47856 56.13676 1.000 20.33112 39 GLU B C 1
ATOM 1915 O O . GLU B 1 39 ? -14.87817 36.12216 56.96182 1.000 24.43090 39 GLU B O 1
ATOM 1927 N N . VAL B 1 40 ? -14.43549 34.19796 55.82827 1.000 22.94103 40 VAL B N 1
ATOM 1928 C CA . VAL B 1 40 ? -15.45872 33.43512 56.53020 1.000 24.43720 40 VAL B CA 1
ATOM 1929 C C . VAL B 1 40 ? -15.10153 33.27274 58.00403 1.000 21.89074 40 VAL B C 1
ATOM 1930 O O . VAL B 1 40 ? -15.93551 33.43900 58.89688 1.000 23.86422 40 VAL B O 1
ATOM 1943 N N . VAL B 1 41 ? -13.83591 32.91681 58.26665 1.000 22.04356 41 VAL B N 1
ATOM 1944 C CA . VAL B 1 41 ? -13.35138 32.79360 59.62221 1.000 20.93477 41 VAL B CA 1
ATOM 1945 C C . VAL B 1 41 ? -13.53963 34.10884 60.36943 1.000 20.44707 41 VAL B C 1
ATOM 1946 O O . VAL B 1 41 ? -14.07130 34.13204 61.48245 1.000 22.97543 41 VAL B O 1
ATOM 1959 N N . VAL B 1 42 ? -13.07653 35.21957 59.77890 1.000 21.03165 42 VAL B N 1
ATOM 1960 C CA . VAL B 1 42 ? -13.15380 36.52771 60.44599 1.000 21.70857 42 VAL B CA 1
ATOM 1961 C C . VAL B 1 42 ? -14.60907 36.87000 60.77212 1.000 23.09919 42 VAL B C 1
ATOM 1962 O O . VAL B 1 42 ? -14.91823 37.28506 61.89062 1.000 26.82259 42 VAL B O 1
ATOM 1975 N N . ALA B 1 43 ? -15.51826 36.60634 59.83348 1.000 25.28695 43 ALA B N 1
ATOM 1976 C CA . ALA B 1 43 ? -16.93970 36.92882 60.02658 1.000 29.92471 43 ALA B CA 1
ATOM 1977 C C . ALA B 1 43 ? -17.55113 36.09479 61.14544 1.000 30.26231 43 ALA B C 1
ATOM 1978 O O . ALA B 1 43 ? -18.39094 36.58817 61.93713 1.000 31.27395 43 ALA B O 1
ATOM 1985 N N . SER B 1 44 ? -17.14908 34.82290 61.22377 1.000 31.86178 44 SER B N 1
ATOM 1986 C CA . SER B 1 44 ? -17.66636 33.91525 62.22852 1.000 32.02817 44 SER B CA 1
ATOM 1987 C C . SER B 1 44 ? -17.11504 34.21307 63.60195 1.000 31.31839 44 SER B C 1
ATOM 1988 O O . SER B 1 44 ? -17.70788 33.80997 64.61198 1.000 36.57051 44 SER B O 1
ATOM 1996 N N . ALA B 1 45 ? -16.00306 34.91351 63.67057 1.000 31.90314 45 ALA B N 1
ATOM 1997 C CA . ALA B 1 45 ? -15.28299 35.01584 64.92314 1.000 33.50258 45 ALA B CA 1
ATOM 1998 C C . ALA B 1 45 ? -16.00003 35.93938 65.88958 1.000 40.52733 45 ALA B C 1
ATOM 1999 O O . ALA B 1 45 ? -16.21037 37.11905 65.60599 1.000 50.33387 45 ALA B O 1
ATOM 2006 N N . ALA B 1 46 ? -16.38206 35.38112 67.01619 1.000 38.08935 46 ALA B N 1
ATOM 2007 C CA . ALA B 1 46 ? -16.69171 36.12279 68.22105 1.000 49.74560 46 ALA B CA 1
ATOM 2008 C C . ALA B 1 46 ? -15.48154 35.92188 69.11849 1.000 53.54120 46 ALA B C 1
ATOM 2009 O O . ALA B 1 46 ? -14.98269 34.79372 69.25777 1.000 55.60799 46 ALA B O 1
ATOM 2016 N N . GLY B 1 47 ? -14.95353 37.01925 69.63619 1.000 49.61347 47 GLY B N 1
ATOM 2017 C CA . GLY B 1 47 ? -13.78486 36.91705 70.48774 1.000 43.21202 47 GLY B CA 1
ATOM 2018 C C . GLY B 1 47 ? -12.51705 36.72117 69.68416 1.000 32.08191 47 GLY B C 1
ATOM 2019 O O . GLY B 1 47 ? -12.35442 37.24291 68.57417 1.000 39.21928 47 GLY B O 1
ATOM 2023 N N . SER B 1 48 ? -11.60686 35.94494 70.25337 1.000 30.12192 48 SER B N 1
ATOM 2024 C CA . SER B 1 48 ? -10.26799 35.89211 69.71039 1.000 28.45185 48 SER B CA 1
ATOM 2025 C C . SER B 1 48 ? -10.25732 35.33173 68.29385 1.000 24.37784 48 SER B C 1
ATOM 2026 O O . SER B 1 48 ? -10.67059 34.18925 68.04306 1.000 22.89735 48 SER B O 1
ATOM 2034 N N . LEU B 1 49 ? -9.77333 36.14549 67.36806 1.000 22.75511 49 LEU B N 1
ATOM 2035 C CA . LEU B 1 49 ? -9.65772 35.75209 65.97741 1.000 20.72395 49 LEU B CA 1
ATOM 2036 C C . LEU B 1 49 ? -8.64988 34.62312 65.77108 1.000 19.08238 49 LEU B C 1
ATOM 2037 O O . LEU B 1 49 ? -8.94968 33.63076 65.08149 1.000 20.71958 49 LEU B O 1
ATOM 2053 N N . ARG B 1 50 ? -7.46097 34.71593 66.38861 1.000 17.45746 50 ARG B N 1
ATOM 2054 C CA . ARG B 1 50 ? -6.47897 33.65348 66.19128 1.000 17.24915 50 ARG B CA 1
ATOM 2055 C C . ARG B 1 50 ? -6.97166 32.33331 66.77286 1.000 16.63095 50 ARG B C 1
ATOM 2056 O O . ARG B 1 50 ? -6.75124 31.27893 66.16003 1.000 16.16768 50 ARG B O 1
ATOM 2077 N N . LEU B 1 51 ? -7.74599 32.36236 67.85159 1.000 16.68864 51 LEU B N 1
ATOM 2078 C CA . LEU B 1 51 ? -8.33095 31.13849 68.36427 1.000 15.48039 51 LEU B CA 1
ATOM 2079 C C . LEU B 1 51 ? -9.29928 30.53641 67.37753 1.000 16.50444 51 LEU B C 1
ATOM 2080 O O . LEU B 1 51 ? -9.25233 29.31950 67.12776 1.000 15.89602 51 LEU B O 1
ATOM 2096 N N . GLU B 1 52 ? -10.15578 31.35990 66.74674 1.000 17.81098 52 GLU B N 1
ATOM 2097 C CA . GLU B 1 52 ? -11.10814 30.83438 65.78305 1.000 17.90566 52 GLU B CA 1
ATOM 2098 C C . GLU B 1 52 ? -10.35631 30.19162 64.60584 1.000 17.97187 52 GLU B C 1
ATOM 2099 O O . GLU B 1 52 ? -10.75284 29.12644 64.10804 1.000 18.39605 52 GLU B O 1
ATOM 2111 N N . ALA B 1 53 ? -9.31649 30.86121 64.09547 1.000 17.02628 53 ALA B N 1
ATOM 2112 C CA . ALA B 1 53 ? -8.53740 30.33087 62.97468 1.000 18.13439 53 ALA B CA 1
ATOM 2113 C C . ALA B 1 53 ? -7.93115 28.97750 63.31557 1.000 16.23830 53 ALA B C 1
ATOM 2114 O O . ALA B 1 53 ? -7.93637 28.04954 62.49798 1.000 15.49941 53 ALA B O 1
ATOM 2121 N N . PHE B 1 54 ? -7.35822 28.87038 64.50950 1.000 15.19905 54 PHE B N 1
ATOM 2122 C CA . PHE B 1 54 ? -6.67522 27.65244 64.90745 1.000 13.97988 54 PHE B CA 1
ATOM 2123 C C . PHE B 1 54 ? -7.68111 26.54405 65.22666 1.000 14.02694 54 PHE B C 1
ATOM 2124 O O . PHE B 1 54 ? -7.39920 25.38042 64.91500 1.000 13.94788 54 PHE B O 1
ATOM 2141 N N . LYS B 1 55 ? -8.87073 26.88261 65.70092 1.000 13.75064 55 LYS B N 1
ATOM 2142 C CA . LYS B 1 55 ? -9.90882 25.88210 65.81987 1.000 15.40260 55 LYS B CA 1
ATOM 2143 C C . LYS B 1 55 ? -10.34681 25.34557 64.46913 1.000 15.68359 55 LYS B C 1
ATOM 2144 O O . LYS B 1 5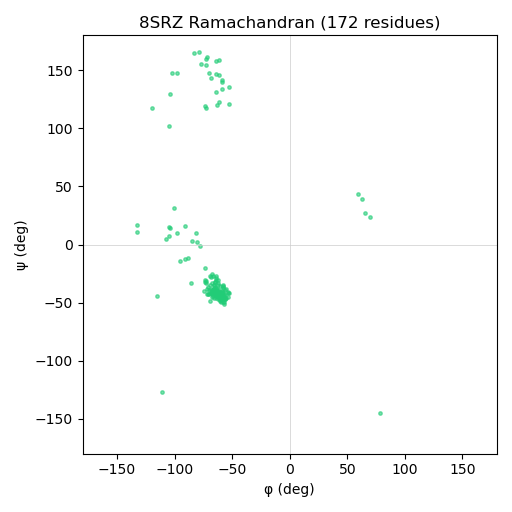5 ? -10.54443 24.14678 64.29939 1.000 15.79243 55 LYS B O 1
ATOM 2163 N N . ARG B 1 56 ? -10.47180 26.21777 63.46067 1.000 15.32563 56 ARG B N 1
ATOM 2164 C CA . ARG B 1 56 ? -10.86393 25.73231 62.14755 1.000 15.67546 56 ARG B CA 1
ATOM 2165 C C . ARG B 1 56 ? -9.76627 24.90770 61.51874 1.000 14.80402 56 ARG B C 1
ATOM 2166 O O . ARG B 1 56 ? -10.05491 23.88853 60.88528 1.000 15.64762 56 ARG B O 1
ATOM 2187 N N . ALA B 1 57 ? -8.51096 25.25933 61.75952 1.000 14.82491 57 ALA B N 1
ATOM 2188 C CA . ALA B 1 57 ? -7.43817 24.41919 61.27361 1.000 14.20338 57 ALA B CA 1
ATOM 2189 C C . ALA B 1 57 ? -7.47979 23.05933 61.94570 1.000 14.22807 57 ALA B C 1
ATOM 2190 O O . ALA B 1 57 ? -7.24468 22.02641 61.30150 1.000 15.89435 57 ALA B O 1
ATOM 2197 N N . HIS B 1 58 ? -7.75677 23.01297 63.26081 1.000 14.66113 58 HIS B N 1
ATOM 2198 C CA . HIS B 1 58 ? -7.88426 21.73030 63.93093 1.000 14.03427 58 HIS B CA 1
ATOM 2199 C C . HIS B 1 58 ? -9.03503 20.93405 63.34155 1.000 16.24548 58 HIS B C 1
ATOM 2200 O O . HIS B 1 58 ? -8.90639 19.73063 63.07979 1.000 17.23938 58 HIS B O 1
ATOM 2214 N N . ASP B 1 59 ? -10.19583 21.56738 63.16327 1.000 15.39895 59 ASP B N 1
ATOM 2215 C CA . ASP B 1 59 ? -11.36522 20.84897 62.64084 1.000 17.22839 59 ASP B CA 1
ATOM 2216 C C . ASP B 1 59 ? -11.10066 20.22653 61.27892 1.000 17.70165 59 ASP B C 1
ATOM 2217 O O . ASP B 1 59 ? -11.72318 19.19891 60.92645 1.000 19.66613 59 ASP B O 1
ATOM 2226 N N . HIS B 1 60 ? -10.30039 20.89196 60.42900 1.000 16.77049 60 HIS B N 1
ATOM 2227 C CA . HIS B 1 60 ? -10.05860 20.51292 59.02694 1.000 16.21398 60 HIS B CA 1
ATOM 2228 C C . HIS B 1 60 ? -8.71468 19.86029 58.84054 1.000 17.58758 60 HIS B C 1
ATOM 2229 O O . HIS B 1 60 ? -8.24131 19.71177 57.70677 1.000 18.30252 60 HIS B O 1
ATOM 2243 N N . ASP B 1 61 ? -8.09629 19.45937 59.91800 1.000 17.25475 61 ASP B N 1
ATOM 2244 C CA . ASP B 1 61 ? -6.87160 18.68848 59.89819 1.000 19.15519 61 ASP B CA 1
ATOM 2245 C C . ASP B 1 61 ? -5.71292 19.38187 59.19451 1.000 19.00488 61 ASP B C 1
ATOM 2246 O O . ASP B 1 61 ? -4.92621 18.73907 58.49988 1.000 22.58025 61 ASP B O 1
ATOM 2255 N N . PHE B 1 62 ? -5.50904 20.65644 59.42545 1.000 16.35470 62 PHE B N 1
ATOM 2256 C CA . PHE B 1 62 ? -4.29997 21.31941 58.96635 1.000 16.96646 62 PHE B CA 1
ATOM 2257 C C . PHE B 1 62 ? -3.65254 22.16974 60.05306 1.000 15.38259 62 PHE B C 1
ATOM 2258 O O . PHE B 1 62 ? -2.85915 23.01563 59.72201 1.000 16.39109 62 PHE B O 1
ATOM 2275 N N . LEU B 1 63 ? -4.00833 21.97544 61.31770 1.000 15.97974 63 LEU B N 1
ATOM 2276 C CA . LEU B 1 63 ? -3.31040 22.74344 62.32107 1.000 15.06785 63 LEU B CA 1
ATOM 2277 C C . LEU B 1 63 ? -1.81983 22.42682 62.35040 1.000 15.45913 63 LEU B C 1
ATOM 2278 O O . LEU B 1 63 ? -1.02523 23.30384 62.74314 1.000 16.45773 63 LEU B O 1
ATOM 2294 N N . ASP B 1 64 ? -1.42189 21.20450 62.01793 1.000 17.21268 64 ASP B N 1
ATOM 2295 C CA . ASP B 1 64 ? -0.00070 20.87694 61.94152 1.000 17.27402 64 ASP B CA 1
ATOM 2296 C C . ASP B 1 64 ? 0.71943 21.81645 60.98087 1.000 17.94727 64 ASP B C 1
ATOM 2297 O O . ASP B 1 64 ? 1.80262 22.33825 61.28943 1.000 17.93473 64 ASP B O 1
ATOM 2306 N N . ARG B 1 65 ? 0.13365 22.01785 59.81844 1.000 16.66577 65 ARG B N 1
ATOM 2307 C CA . ARG B 1 65 ? 0.75870 22.87180 58.80610 1.000 15.38057 65 ARG B CA 1
ATOM 2308 C C . ARG B 1 65 ? 0.69675 24.32373 59.18753 1.000 15.00786 65 ARG B C 1
ATOM 2309 O O . ARG B 1 65 ? 1.62829 25.08597 58.88514 1.000 14.04641 65 ARG B O 1
ATOM 2330 N N . LEU B 1 66 ? -0.42463 24.74588 59.78108 1.000 14.05065 66 LEU B N 1
ATOM 2331 C CA . LEU B 1 66 ? -0.51682 26.10686 60.20181 1.000 13.34867 66 LEU B CA 1
ATOM 2332 C C . LEU B 1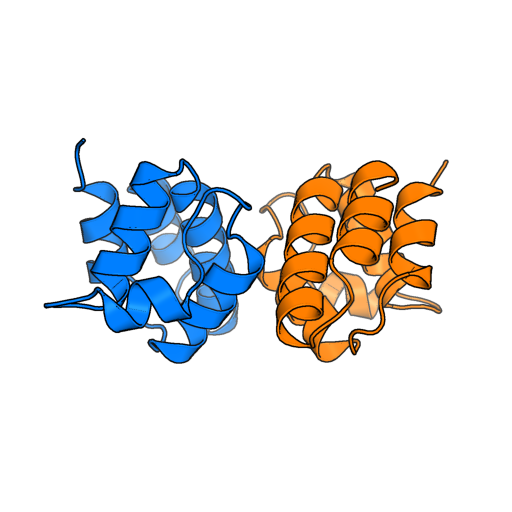 66 ? 0.48564 26.39162 61.31326 1.000 13.44552 66 LEU B C 1
ATOM 2333 O O . LEU B 1 66 ? 1.08619 27.45533 61.32779 1.000 14.20535 66 LEU B O 1
ATOM 2349 N N . ALA B 1 67 ? 0.70529 25.45038 62.24049 1.000 13.65316 67 ALA B N 1
ATOM 2350 C CA . ALA B 1 67 ? 1.68297 25.63105 63.30770 1.000 13.68121 67 ALA B CA 1
ATOM 2351 C C . ALA B 1 67 ? 3.08189 25.81482 62.71128 1.000 14.67027 67 ALA B C 1
ATOM 2352 O O . ALA B 1 67 ? 3.85939 26.62461 63.19711 1.000 13.90464 67 ALA B O 1
ATOM 2359 N N . VAL B 1 68 ? 3.42458 24.99970 61.71203 1.000 14.47444 68 VAL B N 1
ATOM 2360 C CA . VAL B 1 68 ? 4.73178 25.14337 61.03379 1.000 13.54896 68 VAL B CA 1
ATOM 2361 C C . VAL B 1 68 ? 4.85633 26.52262 60.42680 1.000 12.30514 68 VAL B C 1
ATOM 2362 O O . VAL B 1 68 ? 5.90022 27.17466 60.52846 1.000 12.93807 68 VAL B O 1
ATOM 2375 N N . ALA B 1 69 ? 3.81355 27.00575 59.74860 1.000 12.07770 69 ALA B N 1
ATOM 2376 C CA . ALA B 1 69 ? 3.87468 28.32487 59.13981 1.000 12.34015 69 ALA B CA 1
ATOM 2377 C C . ALA B 1 69 ? 4.10244 29.39189 60.20216 1.000 12.91247 69 ALA B C 1
ATOM 2378 O O . ALA B 1 69 ? 4.90810 30.29984 60.03295 1.000 13.03918 69 ALA B O 1
ATOM 2385 N N . ILE B 1 70 ? 3.31390 29.31678 61.28496 1.000 13.03291 70 ILE B N 1
ATOM 2386 C CA . ILE B 1 70 ? 3.46599 30.29645 62.35949 1.000 12.39384 70 ILE B CA 1
ATOM 2387 C C . ILE B 1 70 ? 4.88313 30.25467 62.91701 1.000 13.26164 70 ILE B C 1
ATOM 2388 O O . ILE B 1 70 ? 5.52875 31.29813 63.10976 1.000 12.91115 70 ILE B O 1
ATOM 2404 N N . GLY B 1 71 ? 5.39742 29.04902 63.15743 1.000 13.04955 71 GLY B N 1
ATOM 2405 C CA . GLY B 1 71 ? 6.75078 28.92019 63.65057 1.000 12.91986 71 GLY B CA 1
ATOM 2406 C C . GLY B 1 71 ? 7.78537 29.46315 62.69529 1.000 12.69630 71 GLY B C 1
ATOM 2407 O O . GLY B 1 71 ? 8.76157 30.08577 63.09953 1.000 13.64322 71 GLY B O 1
ATOM 2411 N N . ASN B 1 72 ? 7.55174 29.31543 61.36467 1.000 12.26917 72 ASN B N 1
ATOM 2412 C CA . ASN B 1 72 ? 8.47562 29.88898 60.37784 1.000 13.14491 72 ASN B CA 1
ATOM 2413 C C . ASN B 1 72 ? 8.52610 31.40384 60.42780 1.000 12.66628 72 ASN B C 1
ATOM 2414 O O . ASN B 1 72 ? 9.60177 32.00975 60.28158 1.000 13.40323 72 ASN B O 1
ATOM 2425 N N . TRP B 1 73 ? 7.37363 32.06757 60.60696 1.000 14.00905 73 TRP B N 1
ATOM 2426 C CA . TRP B 1 73 ? 7.37121 33.53440 60.69851 1.000 12.92998 73 TRP B CA 1
ATOM 2427 C C . TRP B 1 73 ? 7.93736 33.98542 62.03350 1.000 14.31102 73 TRP B C 1
ATOM 2428 O O . TRP B 1 73 ? 8.63867 34.99191 62.12968 1.000 15.18512 73 TRP B O 1
ATOM 2449 N N . GLU B 1 74 ? 7.73760 33.19474 63.09592 1.000 13.55259 74 GLU B N 1
ATOM 2450 C CA . GLU B 1 74 ? 8.35753 33.51522 64.38703 1.000 13.58945 74 GLU B CA 1
ATOM 2451 C C . GLU B 1 74 ? 9.86382 33.38091 64.28821 1.000 13.49068 74 GLU B C 1
ATOM 2452 O O . GLU B 1 74 ? 10.62004 34.19249 64.84336 1.000 14.83115 74 GLU B O 1
ATOM 2464 N N . GLN B 1 75 ? 10.36261 32.35198 63.56707 1.000 14.71134 75 GLN B N 1
ATOM 2465 C CA . GLN B 1 75 ? 11.79927 32.22467 63.33691 1.000 16.03494 75 GLN B CA 1
ATOM 2466 C C . GLN B 1 75 ? 12.36024 33.44269 62.62591 1.000 16.60162 75 GLN B C 1
ATOM 2467 O O . GLN B 1 75 ? 13.43057 33.94185 63.00107 1.000 18.98023 75 GLN B O 1
ATOM 2481 N N . LYS B 1 76 ? 11.63790 33.94286 61.64241 1.000 19.25941 76 LYS B N 1
ATOM 2482 C CA . LYS B 1 76 ? 12.11171 35.15951 60.97772 1.000 21.51722 76 LYS B CA 1
ATOM 2483 C C . LYS B 1 76 ? 12.15431 36.35630 61.90069 1.000 21.18773 76 LYS B C 1
ATOM 2484 O O . LYS B 1 76 ? 12.98299 37.25712 61.71244 1.000 26.78697 76 LYS B O 1
ATOM 2503 N N . ALA B 1 77 ? 11.32190 36.38964 62.94259 1.000 20.72380 77 ALA B N 1
ATOM 2504 C CA . ALA B 1 77 ? 11.37154 37.39756 63.98423 1.000 21.01310 77 ALA B CA 1
ATOM 2505 C C . ALA B 1 77 ? 12.25297 37.00485 65.16982 1.000 21.51627 77 ALA B C 1
ATOM 2506 O O . ALA B 1 77 ? 12.18619 37.65830 66.19283 1.000 23.75289 77 ALA B O 1
ATOM 2513 N N . GLN B 1 78 ? 13.10951 36.00352 65.01559 1.000 20.78695 78 GLN B N 1
ATOM 2514 C CA . GLN B 1 78 ? 14.13829 35.64423 65.98707 1.000 19.93387 78 GLN B CA 1
ATOM 2515 C C . GLN B 1 78 ? 13.55371 35.03715 67.27920 1.000 20.11223 78 GLN B C 1
ATOM 2516 O O . GLN B 1 78 ? 14.17698 35.10201 68.36001 1.000 21.97007 78 GLN B O 1
ATOM 2530 N N . ARG B 1 79 ? 12.35318 34.47578 67.23055 1.000 18.13481 79 ARG B N 1
ATOM 2531 C CA . ARG B 1 79 ? 11.85303 33.63911 68.32459 1.000 16.97138 79 ARG B CA 1
ATOM 2532 C C . ARG B 1 79 ? 12.89850 32.55375 68.61901 1.000 17.24034 79 ARG B C 1
ATOM 2533 O O . ARG B 1 79 ? 13.35068 31.87785 67.69093 1.000 18.67160 79 ARG B O 1
ATOM 2554 N N . PRO B 1 80 ? 13.22187 32.26984 69.89830 1.000 18.73327 80 PRO B N 1
ATOM 2555 C CA . PRO B 1 80 ? 14.22468 31.22529 70.16618 1.000 20.06489 80 PRO B CA 1
ATOM 2556 C C . PRO B 1 80 ? 13.85636 29.86104 69.61100 1.000 18.59348 80 PRO B C 1
ATOM 2557 O O . PRO B 1 80 ? 12.69534 29.44571 69.66498 1.000 17.18688 80 PRO B O 1
ATOM 2568 N N . ASP B 1 81 ? 14.86800 29.15572 69.10555 1.000 20.09596 81 ASP B N 1
ATOM 2569 C CA . ASP B 1 81 ? 14.59127 27.92265 68.41994 1.000 18.72081 81 ASP B CA 1
ATOM 2570 C C . ASP B 1 81 ? 13.89350 26.94607 69.36252 1.000 15.49699 81 ASP B C 1
ATOM 2571 O O . ASP B 1 81 ? 13.06958 26.16943 68.90960 1.000 16.46889 81 ASP B O 1
ATOM 2580 N N . HIS B 1 82 ? 14.32558 26.88297 70.62622 1.000 17.63139 82 HIS B N 1
ATOM 2581 C CA . HIS B 1 82 ? 13.74735 25.88489 71.48778 1.000 15.00238 82 HIS B CA 1
ATOM 2582 C C . HIS B 1 82 ? 12.29176 26.20958 71.80082 1.000 15.63116 82 HIS B C 1
ATOM 2583 O O . HIS B 1 82 ? 11.50988 25.31494 72.09524 1.000 15.51482 82 HIS B O 1
ATOM 2597 N N . GLU B 1 83 ? 11.91834 27.49627 71.76772 1.000 16.14700 83 GLU B N 1
ATOM 2598 C CA . GLU B 1 83 ? 10.50323 27.85233 71.96682 1.000 14.60754 83 GLU B CA 1
ATOM 2599 C C . GLU B 1 83 ? 9.65889 27.41841 70.78287 1.000 15.61930 83 GLU B C 1
ATOM 2600 O O . GLU B 1 83 ? 8.54293 26.93457 70.95860 1.000 14.90337 83 GLU B O 1
ATOM 2612 N N . ILE B 1 84 ? 10.18594 27.55942 69.55185 1.000 14.88754 84 ILE B N 1
ATOM 2613 C CA . ILE B 1 84 ? 9.47967 27.03478 68.38939 1.000 14.45982 84 ILE B CA 1
ATOM 2614 C C . ILE B 1 84 ? 9.31710 25.52702 68.48504 1.000 14.24087 84 ILE B C 1
ATOM 2615 O O . ILE B 1 84 ? 8.23979 24.97991 68.23416 1.000 14.68840 84 ILE B O 1
ATOM 2631 N N . ALA B 1 85 ? 10.39403 24.82813 68.87799 1.000 14.16176 85 ALA B N 1
ATOM 2632 C CA . ALA B 1 85 ? 10.31583 23.36580 68.99874 1.000 15.43508 85 ALA B CA 1
ATOM 2633 C C . ALA B 1 85 ? 9.35631 22.91714 70.10254 1.000 15.19045 85 ALA B C 1
ATOM 2634 O O . ALA B 1 85 ? 8.63397 21.93714 69.92637 1.000 17.21126 85 ALA B O 1
ATOM 2641 N N . GLN B 1 86 ? 9.28366 23.68549 71.19019 1.000 13.94378 86 GLN B N 1
ATOM 2642 C CA . GLN B 1 86 ? 8.30221 23.40390 72.26159 1.000 15.15764 86 GLN B CA 1
ATOM 2643 C C . GLN B 1 86 ? 6.88602 23.53345 71.75909 1.000 15.23757 86 GLN B C 1
ATOM 2644 O O . GLN B 1 86 ? 6.05706 22.64727 71.95873 1.000 17.07847 86 GLN B O 1
ATOM 2658 N N . MET B 1 87 ? 6.61170 24.57052 70.98046 1.000 14.74031 87 MET B N 1
ATOM 2659 C CA . MET B 1 87 ? 5.29577 24.74102 70.39065 1.000 14.94931 87 MET B CA 1
ATOM 2660 C C . MET B 1 87 ? 4.97632 23.60899 69.43807 1.000 14.42565 87 MET B C 1
ATOM 2661 O O . MET B 1 87 ? 3.87119 23.05611 69.47333 1.000 17.80441 87 MET B O 1
ATOM 2675 N N . LEU B 1 88 ? 5.93631 23.22284 68.60070 1.000 15.20784 88 LEU B N 1
ATOM 2676 C CA . LEU B 1 88 ? 5.65987 22.19487 67.59665 1.000 18.63286 88 LEU B CA 1
ATOM 2677 C C . LEU B 1 88 ? 5.38011 20.86853 68.27252 1.000 20.98428 88 LEU B C 1
ATOM 2678 O O . LEU B 1 88 ? 4.54068 20.08392 67.79635 1.000 22.78654 88 LEU B O 1
ATOM 2694 N N . ASP B 1 89 ? 6.12673 20.56457 69.32922 1.000 20.25358 89 ASP B N 1
ATOM 2695 C CA . ASP B 1 89 ? 5.87672 19.33241 70.07802 1.000 22.54462 89 ASP B CA 1
ATOM 2696 C C . ASP B 1 89 ? 4.45697 19.27230 70.58679 1.000 23.44277 89 ASP B C 1
ATOM 2697 O O . ASP B 1 89 ? 3.83598 18.19699 70.61921 1.000 27.92491 89 ASP B O 1
ATOM 2706 N N . GLN B 1 90 ? 4.01504 20.33373 71.20915 1.000 21.26837 90 GLN B N 1
ATOM 2707 C CA . GLN B 1 90 ? 2.66997 20.36511 71.74596 1.000 24.91128 90 GLN B CA 1
ATOM 2708 C C . GLN B 1 90 ? 1.58441 20.39048 70.68118 1.000 25.83676 90 GLN B C 1
ATOM 2709 O O . GLN B 1 90 ? 0.62241 19.62231 70.76048 1.000 31.97239 90 GLN B O 1
ATOM 2723 N N . VAL B 1 91 ? 1.70869 21.26161 69.69043 1.000 23.70800 91 VAL B N 1
ATOM 2724 C CA . VAL B 1 91 ? 0.68286 21.49178 68.69007 1.000 23.84893 91 VAL B CA 1
ATOM 2725 C C . VAL B 1 91 ? 0.96789 20.71588 67.41324 1.000 30.62591 91 VAL B C 1
ATOM 2726 O O . VAL B 1 91 ? 0.10799 20.65069 66.54385 1.000 39.85178 91 VAL B O 1
#

Nearest PDB structures (foldseek):
  8srz-assembly1_B  TM=1.011E+00  e=4.627E-13  Lysobacter enzymogenes
  1i1s-assembly1_A  TM=3.040E-01  e=8.421E+00  Tequatrovirus T4
  8srz-assembly1_B  TM=1.000E+00  e=2.766E-13  Lysobacter enzymogenes
  6b0f-assembly1_A  TM=5.736E-01  e=3.989E+00  Homo sapiens
  6d8z-assembly3_C  TM=3.168E-01  e=2.222E+00  Homo sapiens

Organism: Lysobacter enzymogenes (NCBI:txid69)

Solvent-accessible surface area: 9101 Å² total; per-residue (Å²): 123,98,53,66,76,0,98,39,0,23,97,38,12,170,17,59,65,130,101,0,3,67,3,0,13,3,15,26,29,210,120,4,34,38,34,103,85,1,70,90,64,26,111,64,60,36,48,50,31,0,0,55,50,0,43,56,51,124,7,1,70,97,0,0,44,0,0,2,15,46,4,77,80,73,147,24,59,99,107,42,11,52,98,4,72,119,116,18,139,109,51,64,86,0,108,18,0,18,89,44,10,172,16,57,67,120,83,1,3,60,1,0,10,4,1,26,20,224,121,4,35,37,36,98,86,1,65,89,63,28,94,73,58,38,52,50,29,0,0,51,49,0,54,63,50,129,2,2,82,46,0,1,52,0,0,2,13,34,3,80,96,74,146,25,54,89,114,43,15,54,108,3,74,132,117,14

Foldseek 3Di:
DDLVLLVLLVVQFPDDPVLLLVLCQVQPDPPFDHLVVLVVPDPDDSSSSSLVSCVVVVNNLVSLVSRLVVVVVVVDDPVSSVVSNVSD/DDCPLLVLLLVLAPDDPVQLLVLLQVQPDPPFDHLVVLVVPDDPDSSSSSLVSCVVVVNNLVSLVSRLVVVVVVVNDPVSSVVSNVRD